Protein AF-D8UHR2-F1 (afdb_monomer_lite)

Sequence (188 aa):
MAIQGMTPLVLNTSPPPHAKKMYKLVALVDGVATSVFDGTTQYHPFVTVYQDAKPDHQGGLYVYPTMENCLRTNMRHFPGSSQLGNMQKAIAVVLAWNDGVMELPVMYGAKRAYSYVQLLDLLPMPPTFGLLNPTPYQMPTSGQRSLQQRSITRAQARTLQLEVEVQDMERRLEFARLVLGLSANSRG

Radius of gyration: 21.8 Å; chains: 1; bounding box: 48×33×78 Å

Secondary structure (DSSP, 8-state):
----S-PPEEE--PPPTT-EEEEEEEEEETTEEEETTTS--EE-BTPEEE----STTSS-EEEBSSHHHHHHHHHHH--TT-TTTTSPEEEEEEEEE-SSTT-PPEEETTEEEESEEEEEEEEEPPGGGGGGS--------HHHHHHHHHHHHHHHHHHHHHHHHHHHHHHHHHHHHHHHHHTTSS--

Organism: NCBI:txid3068

pLDDT: mean 82.45, std 17.82, range [37.91, 98.56]

Structure (mmCIF, N/CA/C/O backbone):
data_AF-D8UHR2-F1
#
_entry.id   AF-D8UHR2-F1
#
loop_
_atom_site.group_PDB
_atom_site.id
_atom_site.type_symbol
_atom_site.label_atom_id
_atom_site.label_alt_id
_atom_site.label_comp_id
_atom_site.label_asym_id
_atom_site.label_entity_id
_atom_site.label_seq_id
_atom_site.pdbx_PDB_ins_code
_atom_site.Cartn_x
_atom_site.Cartn_y
_atom_site.Cartn_z
_atom_site.occupancy
_atom_site.B_iso_or_equiv
_atom_site.auth_seq_id
_atom_site.auth_comp_id
_atom_site.auth_asym_id
_atom_site.auth_atom_id
_atom_site.pdbx_PDB_model_num
ATOM 1 N N . MET A 1 1 ? -1.873 -7.816 -22.232 1.00 37.91 1 MET A N 1
ATOM 2 C CA . MET A 1 1 ? -1.378 -9.164 -21.887 1.00 37.91 1 MET A CA 1
ATOM 3 C C . MET A 1 1 ? -1.497 -9.325 -20.386 1.00 37.91 1 MET A C 1
ATOM 5 O O . MET A 1 1 ? -0.897 -8.534 -19.672 1.00 37.91 1 MET A O 1
ATOM 9 N N . ALA A 1 2 ? -2.328 -10.254 -19.914 1.00 38.09 2 ALA A N 1
ATOM 10 C CA . ALA A 1 2 ? -2.357 -10.620 -18.502 1.00 38.09 2 ALA A CA 1
ATOM 11 C C . ALA A 1 2 ? -1.133 -11.498 -18.226 1.00 38.09 2 ALA A C 1
ATOM 13 O O . ALA A 1 2 ? -0.906 -12.475 -18.938 1.00 38.09 2 ALA A O 1
ATOM 14 N N . ILE A 1 3 ? -0.320 -11.113 -17.250 1.00 48.03 3 ILE A N 1
ATOM 15 C CA . ILE A 1 3 ? 0.864 -11.870 -16.853 1.00 48.03 3 ILE A CA 1
ATOM 16 C C . ILE A 1 3 ? 0.351 -13.071 -16.058 1.00 48.03 3 ILE A C 1
ATOM 18 O O . ILE A 1 3 ? -0.023 -12.943 -14.895 1.00 48.03 3 ILE A O 1
ATOM 22 N N . GLN A 1 4 ? 0.245 -14.228 -16.713 1.00 44.81 4 GLN A N 1
ATOM 23 C CA . GLN A 1 4 ? 0.063 -15.500 -16.020 1.00 44.81 4 GLN A CA 1
ATOM 24 C C . GLN A 1 4 ? 1.292 -15.733 -15.136 1.00 44.81 4 GLN A C 1
ATOM 26 O O . GLN A 1 4 ? 2.401 -15.812 -15.659 1.00 44.81 4 GLN A O 1
ATOM 31 N N . GLY A 1 5 ? 1.106 -15.892 -13.822 1.00 54.78 5 GLY A N 1
ATOM 32 C CA . GLY A 1 5 ? 1.995 -16.807 -13.102 1.00 54.78 5 GLY A CA 1
ATOM 33 C C . GLY A 1 5 ? 2.341 -16.561 -11.640 1.00 54.78 5 GLY A C 1
ATOM 34 O O . GLY A 1 5 ? 2.934 -17.463 -11.064 1.00 54.78 5 GLY A O 1
ATOM 35 N N . MET A 1 6 ? 2.001 -15.444 -10.991 1.00 65.06 6 MET A N 1
ATOM 36 C CA . MET A 1 6 ? 2.291 -15.319 -9.549 1.00 65.06 6 MET A CA 1
ATOM 37 C C . MET A 1 6 ? 1.125 -14.703 -8.790 1.00 65.06 6 MET A C 1
ATOM 39 O O . MET A 1 6 ? 0.992 -13.482 -8.717 1.00 65.06 6 MET A O 1
ATOM 43 N N . THR A 1 7 ? 0.289 -15.575 -8.223 1.00 79.44 7 THR A N 1
ATOM 44 C CA . THR A 1 7 ? -0.722 -15.217 -7.225 1.00 79.44 7 THR A CA 1
ATOM 45 C C . THR A 1 7 ? -0.026 -14.576 -6.027 1.00 79.44 7 THR A C 1
ATOM 47 O O . THR A 1 7 ? 0.878 -15.202 -5.465 1.00 79.44 7 THR A O 1
ATOM 50 N N . PRO A 1 8 ? -0.407 -13.357 -5.617 1.00 82.75 8 PRO A N 1
ATOM 51 C CA . PRO A 1 8 ? 0.169 -12.760 -4.425 1.00 82.75 8 PRO A CA 1
ATOM 52 C C . PRO A 1 8 ? -0.103 -13.614 -3.191 1.00 82.75 8 PRO A C 1
ATOM 54 O O . PRO A 1 8 ? -1.199 -14.150 -3.014 1.00 82.75 8 PRO A O 1
ATOM 57 N N . LEU A 1 9 ? 0.910 -13.740 -2.343 1.00 87.38 9 LEU A N 1
ATOM 58 C CA . LEU A 1 9 ? 0.825 -14.492 -1.100 1.00 87.38 9 LEU A CA 1
ATOM 59 C C . LEU A 1 9 ? 0.358 -13.575 0.026 1.00 87.38 9 LEU A C 1
ATOM 61 O O . LEU A 1 9 ? 0.744 -12.409 0.097 1.00 87.38 9 LEU A O 1
ATOM 65 N N . VAL A 1 10 ? -0.449 -14.119 0.931 1.00 85.62 10 VAL A N 1
ATOM 66 C CA . VAL A 1 10 ? -0.837 -13.451 2.172 1.00 85.62 10 VAL A CA 1
ATOM 67 C C . VAL A 1 10 ? 0.105 -13.913 3.277 1.00 85.62 10 VAL A C 1
ATOM 69 O O . VAL A 1 10 ? 0.199 -15.108 3.549 1.00 85.62 10 VAL A O 1
ATOM 72 N N . LEU A 1 11 ? 0.808 -12.973 3.905 1.00 84.75 11 LEU A N 1
ATOM 73 C CA . LEU A 1 11 ? 1.817 -13.243 4.925 1.00 84.75 11 LEU A CA 1
ATOM 74 C C . LEU A 1 11 ? 1.432 -12.616 6.265 1.00 84.75 11 LEU A C 1
ATOM 76 O O . LEU A 1 11 ? 0.897 -11.507 6.324 1.00 84.75 11 LEU A O 1
ATOM 80 N N . ASN A 1 12 ? 1.792 -13.299 7.352 1.00 85.31 12 ASN A N 1
ATOM 81 C CA . ASN A 1 12 ? 1.686 -12.777 8.714 1.00 85.31 12 ASN A CA 1
ATOM 82 C C . ASN A 1 12 ? 2.996 -12.092 9.144 1.00 85.31 12 ASN A C 1
ATOM 84 O O . ASN A 1 12 ? 3.596 -12.443 10.158 1.00 85.31 12 ASN A O 1
ATOM 88 N N . THR A 1 13 ? 3.475 -11.158 8.321 1.00 88.25 13 THR A N 1
ATOM 89 C CA . THR A 1 13 ? 4.723 -10.421 8.562 1.00 88.25 13 THR A CA 1
ATOM 90 C C . THR A 1 13 ? 4.410 -8.966 8.867 1.00 88.25 13 THR A C 1
ATOM 92 O O . THR A 1 13 ? 3.709 -8.304 8.097 1.00 88.25 13 THR A O 1
ATOM 95 N N . SER A 1 14 ? 4.951 -8.459 9.973 1.00 93.12 14 SER A N 1
ATOM 96 C CA . SER A 1 14 ? 4.851 -7.047 10.342 1.00 93.12 14 SER A CA 1
ATOM 97 C C . SER A 1 14 ? 5.733 -6.172 9.441 1.00 93.12 14 SER A C 1
ATOM 99 O O . SER A 1 14 ? 6.844 -6.585 9.103 1.00 93.12 14 SER A O 1
ATOM 101 N N . PRO A 1 15 ? 5.292 -4.956 9.071 1.00 96.56 15 PRO A N 1
ATOM 102 C CA . PRO A 1 15 ? 6.108 -4.038 8.286 1.00 96.56 15 PRO A CA 1
ATOM 103 C C . PRO A 1 15 ? 7.399 -3.659 9.031 1.00 96.56 15 PRO A C 1
ATOM 105 O O . PRO A 1 15 ? 7.340 -3.352 10.225 1.00 96.56 15 PRO A O 1
ATOM 108 N N . PRO A 1 16 ? 8.560 -3.638 8.356 1.00 97.06 16 PRO A N 1
ATOM 109 C CA . PRO A 1 16 ? 9.817 -3.231 8.967 1.00 97.06 16 PRO A CA 1
ATOM 110 C C . PRO A 1 16 ? 9.914 -1.699 9.115 1.00 97.06 16 PRO A C 1
ATOM 112 O O . PRO A 1 16 ? 9.187 -0.964 8.438 1.00 97.06 16 PRO A O 1
ATOM 115 N N . PRO A 1 17 ? 10.856 -1.175 9.928 1.00 97.44 17 PRO A N 1
ATOM 116 C CA . PRO A 1 17 ? 11.018 0.268 10.144 1.00 97.44 17 PRO A CA 1
ATOM 117 C C . PRO A 1 17 ? 11.291 1.092 8.876 1.00 97.44 17 PRO A C 1
ATOM 119 O O . PRO A 1 17 ? 10.972 2.279 8.828 1.00 97.44 17 PRO A O 1
ATOM 122 N N . HIS A 1 18 ? 11.881 0.491 7.835 1.00 96.94 18 HIS A N 1
ATOM 123 C CA . HIS A 1 18 ? 12.155 1.177 6.567 1.00 96.94 18 HIS A CA 1
ATOM 124 C C . HIS A 1 18 ? 10.959 1.216 5.610 1.00 96.94 18 HIS A C 1
ATOM 126 O O . HIS A 1 18 ? 11.062 1.857 4.557 1.00 96.94 18 HIS A O 1
ATOM 132 N N . ALA A 1 19 ? 9.838 0.573 5.957 1.00 98.12 19 ALA A N 1
ATOM 133 C CA . ALA A 1 19 ? 8.635 0.595 5.141 1.00 98.12 19 ALA A CA 1
ATOM 134 C C . ALA A 1 19 ? 8.150 2.027 4.899 1.00 98.12 19 ALA A C 1
ATOM 136 O O . ALA A 1 19 ? 8.205 2.902 5.766 1.00 98.12 19 ALA A O 1
ATOM 137 N N . LYS A 1 20 ? 7.684 2.288 3.679 1.00 98.31 20 LYS A N 1
ATOM 138 C CA . LYS A 1 20 ? 7.289 3.630 3.247 1.00 98.31 20 LYS A CA 1
ATOM 139 C C . LYS A 1 20 ? 5.781 3.716 3.102 1.00 98.31 20 LYS A C 1
ATOM 141 O O . LYS A 1 20 ? 5.162 2.844 2.496 1.00 98.31 20 LYS A O 1
ATOM 146 N N . LYS A 1 21 ? 5.201 4.809 3.602 1.00 98.50 21 LYS A N 1
ATOM 147 C CA . LYS A 1 21 ? 3.801 5.154 3.340 1.00 98.50 21 LYS A CA 1
ATOM 148 C C . LYS A 1 21 ? 3.626 5.485 1.858 1.00 98.50 21 LYS A C 1
ATOM 150 O O . LYS A 1 21 ? 4.328 6.343 1.328 1.00 98.50 21 LYS A O 1
ATOM 155 N N . MET A 1 22 ? 2.690 4.803 1.211 1.00 98.50 22 MET A N 1
ATOM 156 C CA . MET A 1 22 ? 2.392 4.906 -0.216 1.00 98.50 22 MET A CA 1
ATOM 157 C C . MET A 1 22 ? 0.876 4.870 -0.445 1.00 98.50 22 MET A C 1
ATOM 159 O O . MET A 1 22 ? 0.092 4.636 0.477 1.00 98.50 22 MET A O 1
ATOM 163 N N . TYR A 1 23 ? 0.465 5.090 -1.691 1.00 98.12 23 TYR A N 1
ATOM 164 C CA . TYR A 1 23 ? -0.933 5.125 -2.108 1.00 98.12 23 TYR A CA 1
ATOM 165 C C . TYR A 1 23 ? -1.176 4.152 -3.256 1.00 98.12 23 TYR A C 1
ATOM 167 O O . TYR A 1 23 ? -0.359 4.045 -4.171 1.00 98.12 23 TYR A O 1
ATOM 175 N N . LYS A 1 24 ? -2.316 3.467 -3.250 1.00 96.75 24 LYS A N 1
ATOM 176 C CA . LYS A 1 24 ? -2.723 2.557 -4.323 1.00 96.75 24 LYS A CA 1
ATOM 177 C C . LYS A 1 24 ? -4.192 2.767 -4.659 1.00 96.75 24 LYS A C 1
ATOM 179 O O . LYS A 1 24 ? -5.022 2.878 -3.765 1.00 96.75 24 LYS A O 1
ATOM 184 N N . LEU A 1 25 ? -4.524 2.796 -5.946 1.00 94.44 25 LEU A N 1
ATOM 185 C CA . LEU A 1 25 ? -5.917 2.776 -6.368 1.00 94.44 25 LEU A CA 1
ATOM 186 C C . LEU A 1 25 ? -6.448 1.347 -6.289 1.00 94.44 25 LEU A C 1
ATOM 188 O O . LEU A 1 25 ? -5.830 0.418 -6.814 1.00 94.44 25 LEU A O 1
ATOM 192 N N . VAL A 1 26 ? -7.608 1.191 -5.668 1.00 94.81 26 VAL A N 1
ATOM 193 C CA . VAL A 1 26 ? -8.298 -0.091 -5.529 1.00 94.81 26 VAL A CA 1
ATOM 194 C C . VAL A 1 26 ? -9.752 0.043 -5.980 1.00 94.81 26 VAL A C 1
ATOM 196 O O . VAL A 1 26 ? -10.339 1.126 -5.931 1.00 94.81 26 VAL A O 1
ATOM 199 N N . ALA A 1 27 ? -10.328 -1.059 -6.449 1.00 92.94 27 ALA A N 1
ATOM 200 C CA . ALA A 1 27 ? -11.769 -1.217 -6.586 1.00 92.94 27 ALA A CA 1
ATOM 201 C C . ALA A 1 27 ? -12.312 -1.872 -5.314 1.00 92.94 27 ALA A C 1
ATOM 203 O O . ALA A 1 27 ? -11.640 -2.712 -4.724 1.00 92.94 27 ALA A O 1
ATOM 204 N N . LEU A 1 28 ? -13.516 -1.506 -4.894 1.00 93.94 28 LEU A N 1
ATOM 205 C CA . LEU A 1 28 ? -14.227 -2.189 -3.822 1.00 93.94 28 LEU A CA 1
ATOM 206 C C . LEU A 1 28 ? -15.120 -3.260 -4.451 1.00 93.94 28 LEU A C 1
ATOM 208 O O . LEU A 1 28 ? -16.143 -2.935 -5.048 1.00 93.94 28 LEU A O 1
ATOM 212 N N . VAL A 1 29 ? -14.713 -4.522 -4.327 1.00 92.25 29 VAL A N 1
ATOM 213 C CA . VAL A 1 29 ? -15.482 -5.692 -4.776 1.00 92.25 29 VAL A CA 1
ATOM 214 C C . VAL A 1 29 ? -16.053 -6.345 -3.527 1.00 92.25 29 VAL A C 1
ATOM 216 O O . VAL A 1 29 ? -15.292 -6.739 -2.649 1.00 92.25 29 VAL A O 1
ATOM 219 N N . ASP A 1 30 ? -17.379 -6.338 -3.384 1.00 92.50 30 ASP A N 1
ATOM 220 C CA . ASP A 1 30 ? -18.078 -6.806 -2.175 1.00 92.50 30 ASP A CA 1
ATOM 221 C C . ASP A 1 30 ? -17.546 -6.175 -0.871 1.00 92.50 30 ASP A C 1
ATOM 223 O O . ASP A 1 30 ? -17.484 -6.791 0.191 1.00 92.50 30 ASP A O 1
ATOM 227 N N . GLY A 1 31 ? -17.133 -4.905 -0.956 1.00 91.12 31 GLY A N 1
ATOM 228 C CA . GLY A 1 31 ? -16.554 -4.154 0.162 1.00 91.12 31 GLY A CA 1
ATOM 229 C C . GLY A 1 31 ? -15.077 -4.451 0.450 1.00 91.12 31 GLY A C 1
ATOM 230 O O . GLY A 1 31 ? -14.515 -3.848 1.364 1.00 91.12 31 GLY A O 1
ATOM 231 N N . VAL A 1 32 ? -14.429 -5.323 -0.327 1.00 95.56 32 VAL A N 1
ATOM 232 C CA . VAL A 1 32 ? -13.007 -5.663 -0.198 1.00 95.56 32 VAL A CA 1
ATOM 233 C C . VAL A 1 32 ? -12.171 -4.862 -1.196 1.00 95.56 32 VAL A C 1
ATOM 235 O O . VAL A 1 32 ? -12.464 -4.812 -2.394 1.00 95.56 32 VAL A O 1
ATOM 238 N N . ALA A 1 33 ? -11.099 -4.239 -0.703 1.00 96.44 33 ALA A N 1
ATOM 239 C CA . ALA A 1 33 ? -10.150 -3.512 -1.535 1.00 96.44 33 ALA A CA 1
ATOM 240 C C . ALA A 1 33 ? -9.400 -4.477 -2.458 1.00 96.44 33 ALA A C 1
ATOM 242 O O . ALA A 1 33 ? -8.611 -5.297 -2.005 1.00 96.44 33 ALA A O 1
ATOM 243 N N . THR A 1 34 ? -9.627 -4.350 -3.759 1.00 94.88 34 THR A N 1
ATOM 244 C CA . THR A 1 34 ? -9.093 -5.238 -4.792 1.00 94.88 34 THR A CA 1
ATOM 245 C C . THR A 1 34 ? -8.248 -4.441 -5.781 1.00 94.88 34 THR A C 1
ATOM 247 O O . THR A 1 34 ? -8.604 -3.328 -6.185 1.00 94.88 34 THR A O 1
ATOM 250 N N . SER A 1 35 ? -7.095 -4.989 -6.157 1.00 92.50 35 SER A N 1
ATOM 251 C CA . SER A 1 35 ? -6.187 -4.413 -7.146 1.00 92.50 35 SER A CA 1
ATOM 252 C C . SER A 1 35 ? -6.926 -4.170 -8.453 1.00 92.50 35 SER A C 1
ATOM 254 O O . SER A 1 35 ? -7.507 -5.070 -9.048 1.00 92.50 35 SER A O 1
ATOM 256 N N . VAL A 1 36 ? -6.878 -2.932 -8.932 1.00 87.88 36 VAL A N 1
ATOM 257 C CA . VAL A 1 36 ? -7.492 -2.576 -10.212 1.00 87.88 36 VAL A CA 1
ATOM 258 C C . VAL A 1 36 ? -6.724 -3.078 -11.434 1.00 87.88 36 VAL A C 1
ATOM 260 O O . VAL A 1 36 ? -7.244 -3.008 -12.545 1.00 87.88 36 VAL A O 1
ATOM 263 N N . PHE A 1 37 ? -5.478 -3.514 -11.237 1.00 83.31 37 PHE A N 1
ATOM 264 C CA . PHE A 1 37 ? -4.588 -3.924 -12.319 1.00 83.31 37 PHE A CA 1
ATOM 265 C C . PHE A 1 37 ? -4.820 -5.380 -12.721 1.00 83.31 37 PHE A C 1
ATOM 267 O O . PHE A 1 37 ? -4.952 -5.665 -13.906 1.00 83.31 37 PHE A O 1
ATOM 274 N N . ASP A 1 38 ? -4.872 -6.279 -11.738 1.00 86.31 38 ASP A N 1
ATOM 275 C CA . ASP A 1 38 ? -5.074 -7.719 -11.950 1.00 86.31 38 ASP A CA 1
ATOM 276 C C . ASP A 1 38 ? -6.527 -8.159 -11.695 1.00 86.31 38 ASP A C 1
ATOM 278 O O . ASP A 1 38 ? -6.965 -9.171 -12.228 1.00 86.31 38 ASP A O 1
ATOM 282 N N . GLY A 1 39 ? -7.290 -7.383 -10.921 1.00 88.69 39 GLY A N 1
ATOM 283 C CA . GLY A 1 39 ? -8.666 -7.680 -10.544 1.00 88.69 39 GLY A CA 1
ATOM 284 C C . GLY A 1 39 ? -8.863 -8.844 -9.574 1.00 88.69 39 GLY A C 1
ATOM 285 O O . GLY A 1 39 ? -10.003 -9.180 -9.271 1.00 88.69 39 GLY A O 1
ATOM 286 N N . THR A 1 40 ? -7.783 -9.429 -9.060 1.00 90.75 40 THR A N 1
ATOM 287 C CA . THR A 1 40 ? -7.803 -10.631 -8.217 1.00 90.75 40 THR A CA 1
ATOM 288 C C . THR A 1 40 ? -7.142 -10.414 -6.860 1.00 90.75 40 THR A C 1
ATOM 290 O O . THR A 1 40 ? -7.532 -11.037 -5.879 1.00 90.75 40 THR A O 1
ATOM 293 N N . THR A 1 41 ? -6.142 -9.538 -6.775 1.00 94.25 41 THR A N 1
ATOM 294 C CA . THR A 1 41 ? -5.370 -9.312 -5.550 1.00 94.25 41 THR A CA 1
ATOM 295 C C . THR A 1 41 ? -6.185 -8.507 -4.553 1.00 94.25 41 THR A C 1
ATOM 297 O O . THR A 1 41 ? -6.473 -7.332 -4.790 1.00 94.25 41 THR A O 1
ATOM 300 N N . GLN A 1 42 ? -6.520 -9.117 -3.422 1.00 96.12 42 GLN A N 1
ATOM 301 C CA . GLN A 1 42 ? -7.279 -8.482 -2.351 1.00 96.12 42 GLN A CA 1
ATOM 302 C C . GLN A 1 42 ? -6.357 -7.965 -1.245 1.00 96.12 42 GLN A C 1
ATOM 304 O O . GLN A 1 42 ? -5.346 -8.578 -0.907 1.00 96.12 42 GLN A O 1
ATOM 309 N N . TYR A 1 43 ? -6.726 -6.826 -0.670 1.00 96.75 43 TYR A N 1
ATOM 310 C CA . TYR A 1 43 ? -6.019 -6.172 0.418 1.00 96.75 43 TYR A CA 1
ATOM 311 C C . TYR A 1 43 ? -6.938 -6.096 1.633 1.00 96.75 43 TYR A C 1
ATOM 313 O O . TYR A 1 43 ? -7.950 -5.391 1.624 1.00 96.75 43 TYR A O 1
ATOM 321 N N . HIS A 1 44 ? -6.559 -6.798 2.696 1.00 95.81 44 HIS A N 1
ATOM 322 C CA . HIS A 1 44 ? -7.240 -6.724 3.982 1.00 95.81 44 HIS A CA 1
ATOM 323 C C . HIS A 1 44 ? -6.464 -5.807 4.938 1.00 95.81 44 HIS A C 1
ATOM 325 O O . HIS A 1 44 ? -5.231 -5.781 4.885 1.00 95.81 44 HIS A O 1
ATOM 331 N N . PRO A 1 45 ? -7.149 -5.044 5.811 1.00 95.25 45 PRO A N 1
ATOM 332 C CA . PRO A 1 45 ? -6.478 -4.177 6.775 1.00 95.25 45 PRO A CA 1
ATOM 333 C C . PRO A 1 45 ? -5.477 -4.952 7.635 1.00 95.25 45 PRO A C 1
ATOM 335 O O . PRO A 1 45 ? -5.819 -5.997 8.185 1.00 95.25 45 PRO A O 1
ATOM 338 N N . PHE A 1 46 ? -4.260 -4.420 7.759 1.00 92.69 46 PHE A N 1
ATOM 339 C CA . PHE A 1 46 ? -3.152 -4.981 8.547 1.00 92.69 46 PHE A CA 1
ATOM 340 C C . PHE A 1 46 ? -2.656 -6.361 8.097 1.00 92.69 46 PHE A C 1
ATOM 342 O O . PHE A 1 46 ? -1.869 -6.990 8.798 1.00 92.69 46 PHE A O 1
ATOM 349 N N . VAL A 1 47 ? -3.064 -6.814 6.911 1.00 95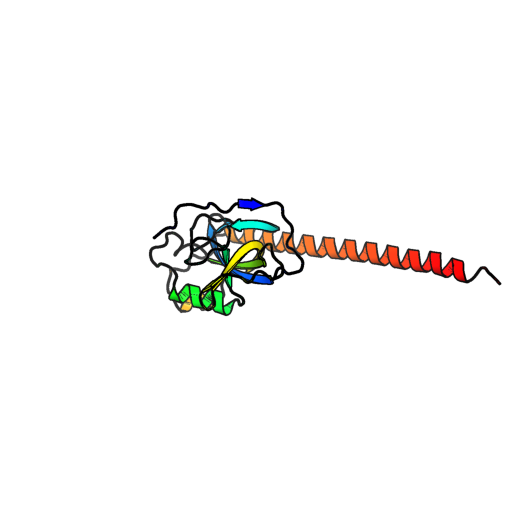.56 47 VAL A N 1
ATOM 350 C CA . VAL A 1 47 ? -2.569 -8.044 6.295 1.00 95.56 47 VAL A CA 1
ATOM 351 C C . VAL A 1 47 ? -1.536 -7.691 5.233 1.00 95.56 47 VAL A C 1
ATOM 353 O O . VAL A 1 47 ? -1.769 -6.824 4.386 1.00 95.56 47 VAL A O 1
ATOM 356 N N . THR A 1 48 ? -0.385 -8.357 5.290 1.00 97.44 48 THR A N 1
ATOM 357 C CA . THR A 1 48 ? 0.702 -8.150 4.335 1.00 97.44 48 THR A CA 1
ATOM 358 C C . THR A 1 48 ? 0.487 -9.031 3.114 1.00 97.44 48 THR A C 1
ATOM 360 O O . THR A 1 48 ? 0.342 -10.246 3.220 1.00 97.44 48 THR A O 1
ATOM 363 N N . VAL A 1 49 ? 0.484 -8.404 1.945 1.00 97.69 49 VAL A N 1
ATOM 364 C CA . VAL A 1 49 ? 0.472 -9.064 0.643 1.00 97.69 49 VAL A CA 1
ATOM 365 C C . VAL A 1 49 ? 1.892 -9.044 0.093 1.00 97.69 49 VAL A C 1
ATOM 367 O O . VAL A 1 49 ? 2.564 -8.013 0.166 1.00 97.69 49 VAL A O 1
ATOM 370 N N . TYR A 1 50 ? 2.330 -10.165 -0.469 1.00 97.00 50 TYR A N 1
ATOM 371 C CA . TYR A 1 50 ? 3.641 -10.332 -1.079 1.00 97.00 50 TYR A CA 1
ATOM 372 C C . TYR A 1 50 ? 3.534 -10.756 -2.540 1.00 97.00 50 TYR A C 1
ATOM 374 O O . TYR A 1 50 ? 2.797 -11.679 -2.886 1.00 97.00 50 TYR A O 1
ATOM 382 N N . GLN A 1 51 ? 4.318 -10.104 -3.389 1.00 95.88 51 GLN A N 1
ATOM 383 C CA . GLN A 1 51 ? 4.592 -10.529 -4.751 1.00 95.88 51 GLN A CA 1
ATOM 384 C C . GLN A 1 51 ? 5.938 -9.949 -5.169 1.00 95.88 51 GLN A C 1
ATOM 386 O O . GLN A 1 51 ? 6.068 -8.732 -5.245 1.00 95.88 51 GLN A O 1
ATOM 391 N N . ASP A 1 52 ? 6.905 -10.810 -5.476 1.00 96.19 52 ASP A N 1
ATOM 392 C CA . ASP A 1 52 ? 8.273 -10.401 -5.799 1.00 96.19 52 ASP A CA 1
ATOM 393 C C . ASP A 1 52 ? 8.329 -9.302 -6.876 1.00 96.19 52 ASP A C 1
ATOM 395 O O . ASP A 1 52 ? 7.744 -9.441 -7.957 1.00 96.19 52 ASP A O 1
ATOM 399 N N . ALA A 1 53 ? 8.990 -8.185 -6.569 1.00 96.38 53 ALA A N 1
ATOM 400 C CA . ALA A 1 53 ? 9.091 -7.042 -7.462 1.00 96.38 53 ALA A CA 1
ATOM 401 C C . ALA A 1 53 ? 10.186 -7.258 -8.505 1.00 96.38 53 ALA A C 1
ATOM 403 O O . ALA A 1 53 ? 11.375 -7.201 -8.210 1.00 96.38 53 ALA A O 1
ATOM 404 N N . LYS A 1 54 ? 9.769 -7.438 -9.761 1.00 94.62 54 LYS A N 1
ATOM 405 C CA . LYS A 1 54 ? 10.674 -7.674 -10.889 1.00 94.62 54 LYS A CA 1
ATOM 406 C C . LYS A 1 54 ? 10.602 -6.555 -11.936 1.00 94.62 54 LYS A C 1
ATOM 408 O O . LYS A 1 54 ? 9.565 -5.883 -12.054 1.00 94.62 54 LYS A O 1
ATOM 413 N N . PRO A 1 55 ? 11.688 -6.340 -12.703 1.00 94.19 55 PRO A N 1
ATOM 414 C CA . PRO A 1 55 ? 11.671 -5.525 -13.916 1.00 94.19 55 PRO A CA 1
ATOM 415 C C . PRO A 1 55 ? 10.628 -5.993 -14.941 1.00 94.19 55 PRO A C 1
ATOM 417 O O . PRO A 1 55 ? 10.016 -7.054 -14.801 1.00 94.19 55 PRO A O 1
ATOM 420 N N . ASP A 1 56 ? 10.411 -5.174 -15.971 1.00 90.94 56 ASP A N 1
ATOM 421 C CA . ASP A 1 56 ? 9.575 -5.501 -17.138 1.00 90.94 56 ASP A CA 1
ATOM 422 C C . ASP A 1 56 ? 8.146 -5.948 -16.800 1.00 90.94 56 ASP A C 1
ATOM 424 O O . ASP A 1 56 ? 7.533 -6.757 -17.492 1.00 90.94 56 ASP A O 1
ATOM 428 N N . HIS A 1 57 ? 7.604 -5.401 -15.711 1.00 87.69 57 HIS A N 1
ATOM 429 C CA . HIS A 1 57 ? 6.284 -5.715 -15.175 1.00 87.69 57 HIS A CA 1
ATOM 430 C C . HIS A 1 57 ? 6.080 -7.163 -14.714 1.00 87.69 57 HIS A C 1
ATOM 432 O O . HIS A 1 57 ? 4.952 -7.531 -14.416 1.00 87.69 57 HIS A O 1
ATOM 438 N N . GLN A 1 58 ? 7.131 -7.969 -14.556 1.00 89.25 58 GLN A N 1
ATOM 439 C CA . GLN A 1 58 ? 7.016 -9.401 -14.234 1.00 89.25 58 GLN A CA 1
ATOM 440 C C . GLN A 1 58 ? 6.649 -9.708 -12.768 1.00 89.25 58 GLN A C 1
ATOM 442 O O . GLN A 1 58 ? 6.795 -10.839 -12.308 1.00 89.25 58 GLN A O 1
ATOM 447 N N . GLY A 1 59 ? 6.188 -8.708 -12.019 1.00 91.88 59 GLY A N 1
ATOM 448 C CA . GLY A 1 59 ? 5.780 -8.840 -10.629 1.00 91.88 59 GLY A CA 1
ATOM 449 C C . GLY A 1 59 ? 5.698 -7.496 -9.913 1.00 91.88 59 GLY A C 1
ATOM 450 O O . GLY A 1 59 ? 5.735 -6.422 -10.533 1.00 91.88 59 GLY A O 1
ATOM 451 N N . GLY A 1 60 ? 5.625 -7.583 -8.590 1.00 95.06 60 GLY A N 1
ATOM 452 C CA . GLY A 1 60 ? 5.579 -6.449 -7.685 1.00 95.06 60 GLY A CA 1
ATOM 453 C C . GLY A 1 60 ? 4.199 -5.827 -7.521 1.00 95.06 60 GLY A C 1
ATOM 454 O O . GLY A 1 60 ? 3.362 -5.762 -8.423 1.00 95.06 60 GLY A O 1
ATOM 455 N N . LEU A 1 61 ? 3.993 -5.263 -6.340 1.00 96.69 61 LEU A N 1
ATOM 456 C CA . LEU A 1 61 ? 2.767 -4.586 -5.968 1.00 96.69 61 LEU A CA 1
ATOM 457 C C . LEU A 1 61 ? 2.911 -3.096 -6.278 1.00 96.69 61 LEU A C 1
ATOM 459 O O . LEU A 1 61 ? 3.638 -2.357 -5.612 1.00 96.69 61 LEU A O 1
ATOM 463 N N . TYR A 1 62 ? 2.209 -2.644 -7.319 1.00 95.81 62 TYR A N 1
ATOM 464 C CA . TYR A 1 62 ? 2.288 -1.250 -7.752 1.00 95.81 62 TYR A CA 1
ATOM 465 C C . TYR A 1 62 ? 1.606 -0.290 -6.781 1.00 95.81 62 TYR A C 1
ATOM 467 O O . TYR A 1 62 ? 0.427 -0.468 -6.446 1.00 95.81 62 TYR A O 1
ATOM 475 N N . VAL A 1 63 ? 2.348 0.751 -6.406 1.00 97.44 63 VAL A N 1
ATOM 476 C CA . VAL A 1 63 ? 1.949 1.846 -5.518 1.00 97.44 63 VAL A CA 1
ATOM 477 C C . VAL A 1 63 ? 2.537 3.179 -6.008 1.00 97.44 63 VAL A C 1
ATOM 479 O O . VAL A 1 63 ? 3.380 3.223 -6.909 1.00 97.44 63 VAL A O 1
ATOM 482 N N . TYR A 1 64 ? 2.096 4.280 -5.405 1.00 97.56 64 TYR A N 1
ATOM 483 C CA . TYR A 1 64 ? 2.490 5.644 -5.745 1.00 97.56 64 TYR A CA 1
ATOM 484 C C . TYR A 1 64 ? 2.949 6.410 -4.500 1.00 97.56 64 TYR A C 1
ATOM 486 O O . TYR A 1 64 ? 2.347 6.260 -3.437 1.00 97.56 64 TYR A O 1
ATOM 494 N N . PRO A 1 65 ? 3.962 7.286 -4.622 1.00 97.62 65 PRO A N 1
ATOM 495 C CA . PRO A 1 65 ? 4.470 8.068 -3.494 1.00 97.62 65 PRO A CA 1
ATOM 496 C C . PRO A 1 65 ? 3.501 9.155 -3.020 1.00 97.62 65 PRO A C 1
ATOM 498 O O . PRO A 1 65 ? 3.565 9.579 -1.871 1.00 97.62 65 PRO A O 1
ATOM 501 N N . THR A 1 66 ? 2.594 9.608 -3.888 1.00 97.12 66 THR A N 1
ATOM 502 C CA . THR A 1 66 ? 1.603 10.636 -3.565 1.00 97.12 66 THR A CA 1
ATOM 503 C C . THR A 1 66 ? 0.222 10.222 -4.055 1.00 97.12 66 THR A C 1
ATOM 505 O O . THR A 1 66 ? 0.081 9.515 -5.058 1.00 97.12 66 THR A O 1
ATOM 508 N N . MET A 1 67 ? -0.808 10.701 -3.357 1.00 94.88 67 MET A N 1
ATOM 509 C CA . MET A 1 67 ? -2.203 10.511 -3.749 1.00 94.88 67 MET A CA 1
ATOM 510 C C . MET A 1 67 ? -2.486 11.103 -5.138 1.00 94.88 67 MET A C 1
ATOM 512 O O . MET A 1 67 ? -3.177 10.489 -5.945 1.00 94.88 67 MET A O 1
ATOM 516 N N . GLU A 1 68 ? -1.894 12.256 -5.458 1.00 92.94 68 GLU A N 1
ATOM 517 C CA . GLU A 1 68 ? -2.051 12.903 -6.762 1.00 92.94 68 GLU A CA 1
ATOM 518 C C . GLU A 1 68 ? -1.530 12.031 -7.916 1.00 92.94 68 GLU A C 1
ATOM 520 O O . GLU A 1 68 ? -2.215 11.868 -8.925 1.00 92.94 68 GLU A O 1
ATOM 525 N N . ASN A 1 69 ? -0.358 11.405 -7.757 1.00 92.75 69 ASN A N 1
ATOM 526 C CA . ASN A 1 69 ? 0.197 10.502 -8.769 1.00 92.75 69 ASN A CA 1
ATOM 527 C C . ASN A 1 69 ? -0.700 9.277 -8.997 1.00 92.75 69 ASN A C 1
ATOM 529 O O . ASN A 1 69 ? -0.878 8.841 -10.138 1.00 92.75 69 ASN A O 1
ATOM 533 N N . CYS A 1 70 ? -1.288 8.752 -7.920 1.00 91.50 70 CYS A N 1
ATOM 534 C CA . CYS A 1 70 ? -2.249 7.653 -7.968 1.00 91.50 70 CYS A CA 1
ATOM 535 C C . CYS A 1 70 ? -3.486 8.032 -8.805 1.00 91.50 70 CYS A C 1
ATOM 537 O O . CYS A 1 70 ? -3.840 7.338 -9.761 1.00 91.50 70 CYS A O 1
ATOM 539 N N . LEU A 1 71 ? -4.084 9.189 -8.508 1.00 90.00 71 LEU A N 1
ATOM 540 C CA . LEU A 1 71 ? -5.268 9.705 -9.200 1.00 90.00 71 LEU A CA 1
ATOM 541 C C . LEU A 1 71 ? -4.989 10.036 -10.672 1.00 90.00 71 LEU A C 1
ATOM 543 O O . LEU A 1 71 ? -5.737 9.627 -11.560 1.00 90.00 71 LEU A O 1
ATOM 547 N N . ARG A 1 72 ? -3.879 10.722 -10.957 1.00 87.94 72 ARG A N 1
ATOM 548 C CA . ARG A 1 72 ? -3.488 11.091 -12.324 1.00 87.94 72 ARG A CA 1
ATOM 549 C C . ARG A 1 72 ? -3.253 9.864 -13.203 1.00 87.94 72 ARG A C 1
ATOM 551 O O . ARG A 1 72 ? -3.615 9.868 -14.378 1.00 87.94 72 ARG A O 1
ATOM 558 N N . THR A 1 73 ? -2.662 8.809 -12.642 1.00 81.81 73 THR A N 1
ATOM 559 C CA . THR A 1 73 ? -2.404 7.567 -13.384 1.00 81.81 73 THR A CA 1
ATOM 560 C C . THR A 1 73 ? -3.701 6.848 -13.740 1.00 81.81 73 THR A C 1
ATOM 562 O O . THR A 1 73 ? -3.832 6.361 -14.862 1.00 81.81 73 THR A O 1
ATOM 565 N N . ASN A 1 74 ? -4.682 6.851 -12.832 1.00 80.31 74 ASN A N 1
ATOM 566 C CA . ASN A 1 74 ? -6.008 6.299 -13.096 1.00 80.31 74 ASN A CA 1
ATOM 567 C C . ASN A 1 74 ? -6.667 6.941 -14.326 1.00 80.31 74 ASN A C 1
ATOM 569 O O . ASN A 1 74 ? -7.164 6.241 -15.196 1.00 80.31 74 ASN A O 1
ATOM 573 N N . MET A 1 75 ? -6.603 8.270 -14.448 1.00 76.81 75 MET A N 1
ATOM 574 C CA . MET A 1 75 ? -7.202 8.974 -15.590 1.00 76.81 75 MET A CA 1
ATOM 575 C C . MET A 1 75 ? -6.589 8.586 -16.942 1.00 76.81 75 MET A C 1
ATOM 577 O O . MET A 1 75 ? -7.269 8.657 -17.958 1.00 76.81 75 MET A O 1
ATOM 581 N N . ARG A 1 76 ? -5.301 8.220 -16.970 1.00 75.12 76 ARG A N 1
ATOM 582 C CA . ARG A 1 76 ? -4.548 8.003 -18.21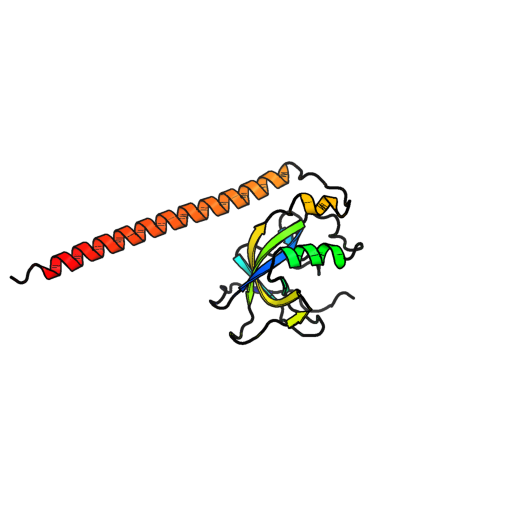7 1.00 75.12 76 ARG A CA 1
ATOM 583 C C . ARG A 1 76 ? -4.470 6.547 -18.653 1.00 75.12 76 ARG A C 1
ATOM 585 O O . ARG A 1 76 ? -4.388 6.278 -19.845 1.00 75.12 76 ARG A O 1
ATOM 592 N N . HIS A 1 77 ? -4.406 5.628 -17.695 1.00 68.12 77 HIS A N 1
ATOM 593 C CA . HIS A 1 77 ? -3.972 4.253 -17.951 1.00 68.12 77 HIS A CA 1
ATOM 594 C C . HIS A 1 77 ? -4.965 3.196 -17.479 1.00 68.12 77 HIS A C 1
ATOM 596 O O . HIS A 1 77 ? -4.658 2.008 -17.581 1.00 68.12 77 HIS A O 1
ATOM 602 N N . PHE A 1 78 ? -6.135 3.585 -16.964 1.00 65.00 78 PHE A N 1
ATOM 603 C CA . PHE A 1 78 ? -7.148 2.592 -16.645 1.00 65.00 78 PHE A CA 1
ATOM 604 C C . PHE A 1 78 ? -7.661 1.961 -17.942 1.00 65.00 78 PHE A C 1
ATOM 606 O O . PHE A 1 78 ? -8.142 2.688 -18.814 1.00 65.00 78 PHE A O 1
ATOM 613 N N . PRO A 1 79 ? -7.576 0.631 -18.104 1.00 57.34 79 PRO A N 1
ATOM 614 C CA . PRO A 1 79 ? -8.136 -0.009 -19.278 1.00 57.34 79 PRO A CA 1
ATOM 615 C C . PRO A 1 79 ? -9.651 0.195 -19.241 1.00 57.34 79 PRO A C 1
ATOM 617 O O . PRO A 1 79 ? -10.316 -0.323 -18.345 1.00 57.34 79 PRO A O 1
ATOM 620 N N . GLY A 1 80 ? -10.205 0.932 -20.208 1.00 56.56 80 GLY A N 1
ATOM 621 C CA . GLY A 1 80 ? -11.656 1.136 -20.322 1.00 56.56 80 GLY A CA 1
ATOM 622 C C . GLY A 1 80 ? -12.445 -0.173 -20.478 1.00 56.56 80 GLY A C 1
ATOM 623 O O . GLY A 1 80 ? -13.637 -0.209 -20.204 1.00 56.56 80 GLY A O 1
ATOM 624 N N . SER A 1 81 ? -11.767 -1.260 -20.859 1.00 55.56 81 SER A N 1
ATOM 625 C CA . SER A 1 81 ? -12.299 -2.623 -20.956 1.00 55.56 81 SER A CA 1
ATOM 626 C C . SER A 1 81 ? -12.196 -3.448 -19.667 1.00 55.56 81 SER A C 1
ATOM 628 O O . SER A 1 81 ? -12.628 -4.600 -19.646 1.00 55.56 81 SER A O 1
ATOM 630 N N . SER A 1 82 ? -11.611 -2.914 -18.590 1.00 65.56 82 SER A N 1
ATOM 631 C CA . SER A 1 82 ? -11.524 -3.634 -17.319 1.00 65.56 82 SER A CA 1
ATOM 632 C C . SER A 1 82 ? -12.924 -3.806 -16.730 1.00 65.56 82 SER A C 1
ATOM 634 O O . SER A 1 82 ? -13.640 -2.825 -16.536 1.00 65.56 82 SER A O 1
ATOM 636 N N . GLN A 1 83 ? -13.293 -5.040 -16.371 1.00 69.06 83 GLN A N 1
ATOM 637 C CA . GLN A 1 83 ? -14.552 -5.342 -15.670 1.00 69.06 83 GLN A CA 1
ATOM 638 C C . GLN A 1 83 ? -14.694 -4.558 -14.356 1.00 69.06 83 GLN A C 1
ATOM 640 O O . GLN A 1 83 ? -15.799 -4.335 -13.869 1.00 69.06 83 GLN A O 1
ATOM 645 N N . LEU A 1 84 ? -13.576 -4.077 -13.804 1.00 78.81 84 LEU A N 1
ATOM 646 C CA . LEU A 1 84 ? -13.570 -3.241 -12.615 1.00 78.81 84 LEU A CA 1
ATOM 647 C C . LEU A 1 84 ? -13.809 -1.759 -12.904 1.00 78.81 84 LEU A C 1
ATOM 649 O O . LEU A 1 84 ? -13.914 -1.000 -11.947 1.00 78.81 84 LEU A O 1
ATOM 653 N N . GLY A 1 85 ? -13.872 -1.314 -14.161 1.00 75.00 85 GLY A N 1
ATOM 654 C CA . GLY A 1 85 ? -14.031 0.099 -14.533 1.00 75.00 85 GLY A CA 1
ATOM 655 C C . GLY A 1 85 ? -15.228 0.773 -13.863 1.00 75.00 85 GLY A C 1
ATOM 656 O O . GLY A 1 85 ? -15.092 1.884 -13.360 1.00 75.00 85 GLY A O 1
ATOM 657 N N . ASN A 1 86 ? -16.342 0.047 -13.752 1.00 78.44 86 ASN A N 1
ATOM 658 C CA . ASN A 1 86 ? -17.588 0.537 -13.154 1.00 78.44 86 ASN A CA 1
ATOM 659 C C . ASN A 1 86 ? -17.686 0.307 -11.638 1.00 78.44 86 ASN A C 1
ATOM 661 O O . ASN A 1 86 ? -18.644 0.752 -11.013 1.00 78.44 86 ASN A O 1
ATOM 665 N N . MET A 1 87 ? -16.723 -0.395 -11.035 1.00 85.44 87 MET A N 1
ATOM 666 C CA . MET A 1 87 ? -16.738 -0.644 -9.594 1.00 85.44 87 MET A CA 1
ATOM 667 C C . MET A 1 87 ? -16.388 0.624 -8.821 1.00 85.44 87 MET A C 1
ATOM 669 O O . MET A 1 87 ? -15.531 1.408 -9.245 1.00 85.44 87 MET A O 1
ATOM 673 N N . GLN A 1 88 ? -16.986 0.774 -7.636 1.00 88.69 88 GLN A N 1
ATOM 674 C CA . GLN A 1 88 ? -16.635 1.843 -6.706 1.00 88.69 88 GLN A CA 1
ATOM 675 C C . GLN A 1 88 ? -15.126 1.821 -6.437 1.00 88.69 88 GLN A C 1
ATOM 677 O O . GLN A 1 88 ?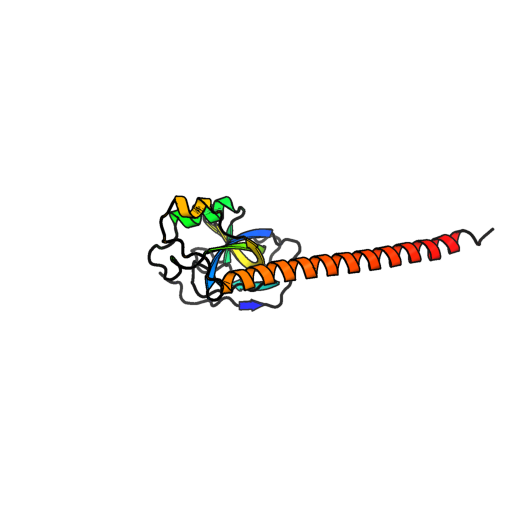 -14.549 0.780 -6.119 1.00 88.69 88 GLN A O 1
ATOM 682 N N . LYS A 1 89 ? -14.477 2.976 -6.574 1.00 90.69 89 LYS A N 1
ATOM 683 C CA . LYS A 1 89 ? -13.039 3.121 -6.333 1.00 90.69 89 LYS A CA 1
ATOM 684 C C . LYS A 1 89 ? -12.771 3.689 -4.947 1.00 90.69 89 LYS A C 1
ATOM 686 O O . LYS A 1 89 ? -13.590 4.421 -4.394 1.00 90.69 89 LYS A O 1
ATOM 691 N N . ALA A 1 90 ? -11.594 3.377 -4.426 1.00 94.50 90 ALA A N 1
ATOM 692 C CA . ALA A 1 90 ? -11.038 3.968 -3.218 1.00 94.50 90 ALA A CA 1
ATOM 693 C C . ALA A 1 90 ? -9.517 4.109 -3.357 1.00 94.50 90 ALA A C 1
ATOM 695 O O . ALA A 1 90 ? -8.894 3.525 -4.252 1.00 94.50 90 ALA A O 1
ATOM 696 N N . ILE A 1 91 ? -8.917 4.882 -2.455 1.00 96.31 91 ILE A N 1
ATOM 697 C CA . ILE A 1 91 ? -7.469 5.047 -2.363 1.00 96.31 91 ILE A CA 1
ATOM 698 C C . ILE A 1 91 ? -6.995 4.309 -1.116 1.00 96.31 91 ILE A C 1
ATOM 700 O O . ILE A 1 91 ? -7.250 4.731 0.008 1.00 96.31 91 ILE A O 1
ATOM 704 N N . ALA A 1 92 ? -6.283 3.211 -1.320 1.00 97.94 92 ALA A N 1
ATOM 705 C CA . ALA A 1 92 ? -5.598 2.498 -0.259 1.00 97.94 92 ALA A CA 1
ATOM 706 C C . ALA A 1 92 ? -4.357 3.277 0.185 1.00 97.94 92 ALA A C 1
ATOM 708 O O . ALA A 1 92 ? -3.481 3.590 -0.627 1.00 97.94 92 ALA A O 1
ATOM 709 N N . VAL A 1 93 ? -4.278 3.558 1.482 1.00 98.31 93 VAL A N 1
ATOM 710 C CA . VAL A 1 93 ? -3.066 4.006 2.167 1.00 98.31 93 VAL A CA 1
ATOM 711 C C . VAL A 1 93 ? -2.348 2.763 2.653 1.00 98.31 93 VAL A C 1
ATOM 713 O O . VAL A 1 93 ? -2.918 1.961 3.392 1.00 98.31 93 VAL A O 1
ATOM 716 N N . VAL A 1 94 ? -1.102 2.592 2.233 1.00 98.50 94 VAL A N 1
ATOM 717 C CA . VAL A 1 94 ? -0.363 1.356 2.480 1.00 98.50 94 VAL A CA 1
ATOM 718 C C . VAL A 1 94 ? 1.035 1.625 3.010 1.00 98.50 94 VAL A C 1
ATOM 720 O O . VAL A 1 94 ? 1.602 2.690 2.768 1.00 98.50 94 VAL A O 1
ATOM 723 N N . LEU A 1 95 ? 1.604 0.638 3.693 1.00 98.56 95 LEU A N 1
ATOM 724 C CA . LEU A 1 95 ? 3.049 0.520 3.866 1.00 98.56 95 LEU A CA 1
ATOM 725 C C . LEU A 1 95 ? 3.593 -0.3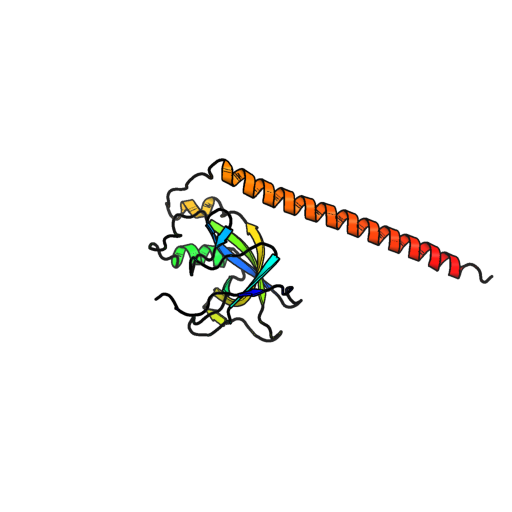98 2.783 1.00 98.56 95 LEU A C 1
ATOM 727 O O . LEU A 1 95 ? 3.024 -1.461 2.555 1.00 98.56 95 LEU A O 1
ATOM 731 N N . ALA A 1 96 ? 4.673 0.012 2.126 1.00 98.38 96 ALA A N 1
ATOM 732 C CA . ALA A 1 96 ? 5.332 -0.769 1.088 1.00 98.38 96 ALA A CA 1
ATOM 733 C C . ALA A 1 96 ? 6.840 -0.875 1.352 1.00 98.38 96 ALA A C 1
ATOM 735 O O . ALA A 1 96 ? 7.463 0.107 1.775 1.00 98.38 96 ALA A O 1
ATOM 736 N N . TRP A 1 97 ? 7.415 -2.057 1.127 1.00 98.44 97 TRP A N 1
ATOM 737 C CA . TRP A 1 97 ? 8.841 -2.326 1.330 1.00 98.44 97 TRP A CA 1
ATOM 738 C C . TRP A 1 97 ? 9.333 -3.508 0.488 1.00 98.44 97 TRP A C 1
ATOM 740 O O . TRP A 1 97 ? 8.544 -4.261 -0.084 1.00 98.44 97 TRP A O 1
ATOM 750 N N . ASN A 1 98 ? 10.654 -3.640 0.428 1.00 97.88 98 ASN A N 1
ATOM 751 C CA . ASN A 1 98 ? 11.369 -4.826 -0.030 1.00 97.88 98 ASN A CA 1
ATOM 752 C C . ASN A 1 98 ? 12.127 -5.424 1.166 1.00 97.88 98 ASN A C 1
ATOM 754 O O . ASN A 1 98 ? 12.314 -4.729 2.175 1.00 97.88 98 ASN A O 1
ATOM 758 N N . ASP A 1 99 ? 12.555 -6.684 1.068 1.00 94.69 99 ASP A N 1
ATOM 759 C CA . ASP A 1 99 ? 13.246 -7.368 2.170 1.00 94.69 99 ASP A CA 1
ATOM 760 C C . ASP A 1 99 ? 14.556 -6.665 2.542 1.00 94.69 99 ASP A C 1
ATOM 762 O O . ASP A 1 99 ? 14.832 -6.436 3.723 1.00 94.69 99 ASP A O 1
ATOM 766 N N . GLY A 1 100 ? 15.337 -6.242 1.543 1.00 91.81 100 GLY A N 1
ATOM 767 C CA . GLY A 1 100 ? 16.552 -5.473 1.774 1.00 91.81 100 GLY A CA 1
ATOM 768 C C . GLY A 1 100 ? 16.265 -4.017 2.152 1.00 91.81 100 GLY A C 1
ATOM 769 O O . GLY A 1 100 ? 15.581 -3.297 1.429 1.00 91.81 100 GLY A O 1
ATOM 770 N N . VAL A 1 101 ? 16.883 -3.522 3.231 1.00 89.81 101 VAL A N 1
ATOM 771 C CA . VAL A 1 101 ? 16.806 -2.096 3.629 1.00 89.81 101 VAL A CA 1
ATOM 772 C C . VAL A 1 101 ? 17.297 -1.160 2.513 1.00 89.81 101 VAL A C 1
ATOM 774 O O . VAL A 1 101 ? 16.771 -0.062 2.341 1.00 89.81 101 VAL A O 1
ATOM 777 N N . MET A 1 102 ? 18.293 -1.608 1.743 1.00 91.75 102 MET A N 1
ATOM 778 C CA . MET A 1 102 ? 18.891 -0.865 0.625 1.00 91.75 102 MET A CA 1
ATOM 779 C C . MET A 1 102 ? 18.250 -1.190 -0.730 1.00 91.75 102 MET A C 1
ATOM 781 O O . MET A 1 102 ? 18.644 -0.625 -1.749 1.00 91.75 102 MET A O 1
ATOM 785 N N . GLU A 1 103 ? 17.283 -2.105 -0.762 1.00 93.94 103 GLU A N 1
ATOM 786 C CA . GLU A 1 103 ? 16.664 -2.549 -2.001 1.00 93.94 103 GLU A CA 1
ATOM 787 C C . GLU A 1 103 ? 15.610 -1.537 -2.452 1.00 93.94 103 GLU A C 1
ATOM 789 O O . GLU A 1 103 ? 14.534 -1.387 -1.864 1.00 93.94 103 GLU A O 1
ATOM 794 N N . LEU A 1 104 ? 15.937 -0.809 -3.516 1.00 96.69 104 LEU A N 1
ATOM 795 C CA . LEU A 1 104 ? 15.051 0.188 -4.098 1.00 96.69 104 LEU A CA 1
ATOM 796 C C . LEU A 1 104 ? 13.872 -0.485 -4.820 1.00 96.69 104 LEU A C 1
ATOM 798 O O . LEU A 1 104 ? 14.028 -1.569 -5.379 1.00 96.69 104 LEU A O 1
ATOM 802 N N . PRO A 1 105 ? 12.685 0.146 -4.852 1.00 97.62 105 PRO A N 1
ATOM 803 C CA . PRO A 1 105 ? 11.583 -0.359 -5.659 1.00 97.62 105 PRO A CA 1
ATOM 804 C C . PRO A 1 105 ? 11.925 -0.319 -7.147 1.00 97.62 105 PRO A C 1
ATOM 806 O O . PRO A 1 105 ? 12.656 0.562 -7.608 1.00 97.62 105 PRO A O 1
ATOM 809 N N . VAL A 1 106 ? 11.285 -1.189 -7.924 1.00 97.38 106 VAL A N 1
ATOM 810 C CA . VAL A 1 106 ? 11.340 -1.091 -9.385 1.00 97.38 106 VAL A CA 1
ATOM 811 C C . VAL A 1 106 ? 10.513 0.117 -9.833 1.00 97.38 106 VAL A C 1
ATOM 813 O O . VAL A 1 106 ? 9.353 0.284 -9.441 1.00 97.38 106 VAL A O 1
ATOM 816 N N . MET A 1 107 ? 11.117 0.983 -10.644 1.00 96.50 107 MET A N 1
ATOM 817 C CA . MET A 1 107 ? 10.558 2.285 -11.011 1.00 96.50 107 MET A CA 1
ATOM 818 C C . MET A 1 107 ? 9.955 2.263 -12.417 1.00 96.50 107 MET A C 1
ATOM 820 O O . MET A 1 107 ? 10.606 1.874 -13.379 1.00 96.50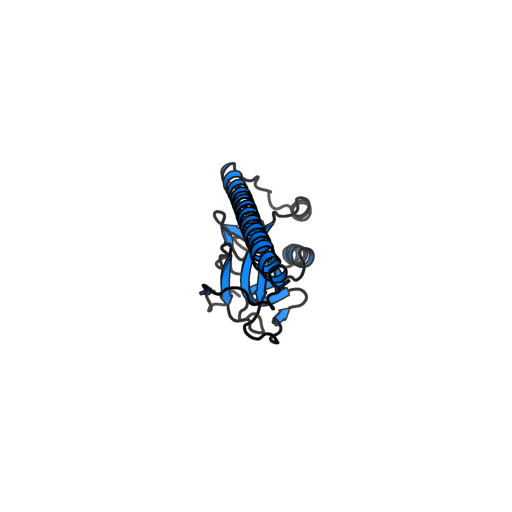 107 MET A O 1
ATOM 824 N N . TYR A 1 108 ? 8.727 2.767 -12.546 1.00 91.12 108 TYR A N 1
ATOM 825 C CA . TYR A 1 108 ? 8.009 2.922 -13.813 1.00 91.12 108 TYR A CA 1
ATOM 826 C C . TYR A 1 108 ? 7.426 4.341 -13.890 1.00 91.12 108 TYR A C 1
ATOM 828 O O . TYR A 1 108 ? 6.223 4.565 -13.716 1.00 91.12 108 TYR A O 1
ATOM 836 N N . GLY A 1 109 ? 8.304 5.332 -14.059 1.00 91.69 109 GLY A N 1
ATOM 837 C CA . GLY A 1 109 ? 7.949 6.743 -13.904 1.00 91.69 109 GLY A CA 1
ATOM 838 C C . GLY A 1 109 ? 7.527 7.050 -12.462 1.00 91.69 109 GLY A C 1
ATOM 839 O O . GLY A 1 109 ? 8.291 6.834 -11.524 1.00 91.69 109 GLY A O 1
ATOM 840 N N . ALA A 1 110 ? 6.297 7.535 -12.269 1.00 92.31 110 ALA A N 1
ATOM 841 C CA . ALA A 1 110 ? 5.751 7.806 -10.934 1.00 92.31 110 ALA A CA 1
ATOM 842 C C . ALA A 1 110 ? 5.275 6.542 -10.188 1.00 92.31 110 ALA A C 1
ATOM 844 O O . ALA A 1 110 ? 5.074 6.586 -8.971 1.00 92.31 110 ALA A O 1
ATOM 845 N N . LYS A 1 111 ? 5.070 5.431 -10.908 1.00 94.00 111 LYS A N 1
ATOM 846 C CA . LYS A 1 111 ? 4.659 4.139 -10.351 1.00 94.00 111 LYS A CA 1
ATOM 847 C C . LYS A 1 111 ? 5.881 3.420 -9.781 1.00 94.00 111 LYS A C 1
ATOM 849 O O . LYS A 1 111 ? 6.922 3.365 -10.430 1.00 94.00 111 LYS A O 1
ATOM 854 N N . ARG A 1 112 ? 5.739 2.849 -8.587 1.00 97.44 112 ARG A N 1
ATOM 855 C CA . ARG A 1 112 ? 6.780 2.069 -7.904 1.00 97.44 112 ARG A CA 1
ATOM 856 C C . ARG A 1 112 ? 6.262 0.666 -7.632 1.00 97.44 112 ARG A C 1
ATOM 858 O O . ARG A 1 112 ? 5.105 0.528 -7.240 1.00 97.44 112 ARG A O 1
ATOM 865 N N . ALA A 1 113 ? 7.086 -0.350 -7.842 1.00 97.19 113 ALA A N 1
ATOM 866 C CA . ALA A 1 113 ? 6.767 -1.729 -7.497 1.00 97.19 113 ALA A CA 1
ATOM 867 C C . ALA A 1 113 ? 7.604 -2.162 -6.292 1.00 97.19 113 ALA A C 1
ATOM 869 O O . ALA A 1 113 ? 8.829 -2.061 -6.328 1.00 97.19 113 ALA A O 1
ATOM 870 N N . TYR A 1 114 ? 6.922 -2.620 -5.247 1.00 98.12 114 TYR A N 1
ATOM 871 C CA . TYR A 1 114 ? 7.523 -3.196 -4.045 1.00 98.12 114 TYR A CA 1
ATOM 872 C C . TYR A 1 114 ? 7.098 -4.653 -3.902 1.00 98.12 114 TYR A C 1
ATOM 874 O O . TYR A 1 114 ? 6.015 -5.016 -4.370 1.00 98.12 114 TYR A O 1
ATOM 882 N N . SER A 1 115 ? 7.919 -5.463 -3.238 1.00 97.81 115 SER A N 1
ATOM 883 C CA . SER A 1 115 ? 7.604 -6.873 -3.012 1.00 97.81 115 SER A CA 1
ATOM 884 C C . SER A 1 115 ? 6.509 -7.064 -1.965 1.00 97.81 115 SER A C 1
ATOM 886 O O . SER A 1 115 ? 5.701 -7.979 -2.081 1.00 97.81 115 SER A O 1
ATOM 888 N N . TYR A 1 116 ? 6.432 -6.171 -0.975 1.00 98.31 116 TYR A N 1
ATOM 889 C CA . TYR A 1 116 ? 5.481 -6.255 0.130 1.00 98.31 116 TYR A CA 1
ATOM 890 C C . TYR A 1 116 ? 4.614 -5.007 0.219 1.00 98.31 116 TYR A C 1
ATOM 892 O O . TYR A 1 116 ? 5.104 -3.881 0.092 1.00 98.31 116 TYR A O 1
ATOM 900 N N . VAL A 1 117 ? 3.323 -5.205 0.486 1.00 98.38 117 VAL A N 1
ATOM 901 C CA . VAL A 1 117 ? 2.362 -4.133 0.757 1.00 98.38 117 VAL A CA 1
ATOM 902 C C . VAL A 1 117 ? 1.427 -4.547 1.883 1.00 98.38 117 VAL A C 1
ATOM 904 O O . VAL A 1 117 ? 0.831 -5.617 1.835 1.00 98.38 117 VAL A O 1
ATOM 907 N N . GLN A 1 118 ? 1.225 -3.664 2.857 1.00 98.19 118 GLN A N 1
ATOM 908 C CA . GLN A 1 118 ? 0.218 -3.823 3.901 1.00 98.19 118 GLN A CA 1
ATOM 909 C C . GLN A 1 118 ? -0.772 -2.659 3.869 1.00 98.19 118 GLN A C 1
ATOM 911 O O . GLN A 1 118 ? -0.371 -1.493 3.889 1.00 98.19 118 GLN A O 1
ATOM 916 N N . LEU A 1 119 ? -2.069 -2.971 3.845 1.00 97.94 119 LEU A N 1
ATOM 917 C CA . LEU A 1 119 ? -3.131 -1.967 3.891 1.00 97.94 119 LEU A CA 1
ATOM 918 C C . LEU A 1 119 ? -3.261 -1.378 5.297 1.00 97.94 119 LEU A C 1
ATOM 920 O O . LEU A 1 119 ? -3.507 -2.111 6.253 1.00 97.94 119 LEU A O 1
ATOM 924 N N . LEU A 1 120 ? -3.143 -0.054 5.405 1.00 97.31 120 LEU A N 1
ATOM 925 C CA . LEU A 1 120 ? -3.380 0.677 6.649 1.00 97.31 120 LEU A CA 1
ATOM 926 C C . LEU A 1 120 ? -4.790 1.258 6.711 1.00 97.31 120 LEU A C 1
ATOM 928 O O . LEU A 1 120 ? -5.457 1.134 7.734 1.00 97.31 120 LEU A O 1
ATOM 932 N N . ASP A 1 121 ? -5.221 1.911 5.630 1.00 97.62 121 ASP A N 1
ATOM 933 C CA . ASP A 1 121 ? -6.475 2.663 5.595 1.00 97.62 121 ASP A CA 1
ATOM 934 C C . ASP A 1 121 ? -7.038 2.765 4.167 1.00 97.62 121 ASP A C 1
ATOM 936 O O . ASP A 1 121 ? -6.316 2.575 3.183 1.00 97.62 121 ASP A O 1
ATOM 940 N N . LEU A 1 122 ? -8.329 3.077 4.051 1.00 97.06 122 LEU A N 1
ATOM 941 C CA . LEU A 1 122 ? -9.037 3.296 2.792 1.00 97.06 122 LEU A CA 1
ATOM 942 C C . LEU A 1 122 ? -9.680 4.680 2.784 1.00 97.06 122 LEU A C 1
ATOM 944 O O . LEU A 1 122 ? -10.663 4.937 3.475 1.00 97.06 122 LEU A O 1
ATOM 948 N N . LEU A 1 123 ? -9.164 5.553 1.925 1.00 95.56 123 LEU A N 1
ATOM 949 C CA . LEU A 1 123 ? -9.726 6.876 1.701 1.00 95.56 123 LEU A CA 1
ATOM 950 C C . LEU A 1 123 ? -10.774 6.819 0.58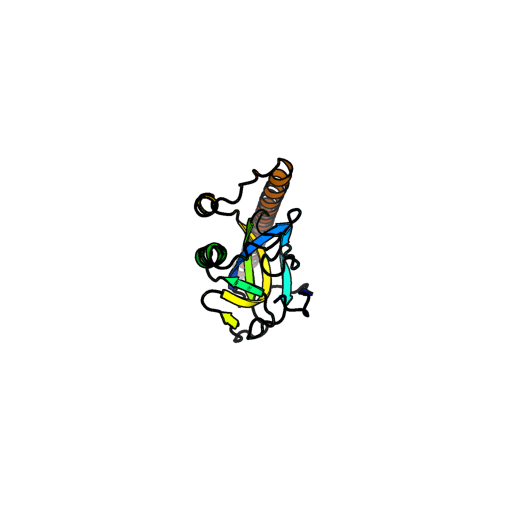0 1.00 95.56 123 LEU A C 1
ATOM 952 O O . LEU A 1 123 ? -10.567 6.127 -0.428 1.00 95.56 123 LEU A O 1
ATOM 956 N N . PRO A 1 124 ? -11.889 7.559 0.705 1.00 93.19 124 PRO A N 1
ATOM 957 C CA . PRO A 1 124 ? -12.844 7.692 -0.383 1.00 93.19 124 PRO A CA 1
ATOM 958 C C . PRO A 1 124 ? -12.208 8.425 -1.570 1.00 93.19 124 PRO A C 1
ATOM 960 O O . PRO A 1 124 ? -11.275 9.216 -1.416 1.00 93.19 124 PRO A O 1
ATOM 963 N N . MET A 1 125 ? -12.741 8.195 -2.769 1.00 90.00 125 MET A N 1
ATOM 964 C CA . MET A 1 125 ? -12.358 9.004 -3.925 1.00 90.00 125 MET A CA 1
ATOM 965 C C . MET A 1 125 ? -12.789 10.463 -3.729 1.00 90.00 125 MET A C 1
ATOM 967 O O . MET A 1 125 ? -13.901 10.703 -3.249 1.00 90.00 125 MET A O 1
ATOM 971 N N . PRO A 1 126 ? -11.968 11.443 -4.149 1.00 89.00 126 PRO A N 1
ATOM 972 C CA . PRO A 1 126 ? -12.375 12.840 -4.154 1.00 89.00 126 PRO A CA 1
ATOM 973 C C . PRO A 1 126 ? -13.629 13.034 -5.026 1.00 89.00 126 PRO A C 1
ATOM 975 O O . PRO A 1 126 ? -13.659 12.514 -6.146 1.00 89.00 126 PRO A O 1
ATOM 978 N N . PRO A 1 127 ? -14.637 13.809 -4.582 1.00 80.12 127 PRO A N 1
ATOM 979 C CA . PRO A 1 127 ? -15.868 14.035 -5.349 1.00 80.12 127 PRO A CA 1
ATOM 980 C C . PRO A 1 127 ? -15.615 14.605 -6.751 1.00 80.12 127 PRO A C 1
ATOM 982 O O . PRO A 1 127 ? -16.294 14.254 -7.711 1.00 80.12 127 PRO A O 1
ATOM 985 N N . THR A 1 128 ? -14.589 15.446 -6.885 1.00 77.31 128 THR A N 1
ATOM 986 C CA . THR A 1 128 ? -14.198 16.091 -8.145 1.00 77.31 128 THR A CA 1
ATOM 987 C C . THR A 1 128 ? -13.620 15.125 -9.174 1.00 77.31 128 THR A C 1
ATOM 989 O O . THR A 1 128 ? -13.573 15.452 -10.357 1.00 77.31 128 THR A O 1
ATOM 992 N N . PHE A 1 129 ? -13.208 13.924 -8.763 1.00 70.31 129 PHE A N 1
ATOM 993 C CA . PHE A 1 129 ? -12.567 12.968 -9.658 1.00 70.31 129 PHE A CA 1
ATOM 994 C C . PHE A 1 129 ? -13.538 12.397 -10.710 1.00 70.31 129 PHE A C 1
ATOM 996 O O . PHE A 1 129 ? -13.134 12.141 -11.840 1.00 70.31 129 PHE A O 1
ATOM 1003 N N . GLY A 1 130 ? -14.823 12.246 -10.368 1.00 60.34 130 GLY A N 1
ATOM 1004 C CA . GLY A 1 130 ? -15.859 11.762 -11.293 1.00 60.34 130 GLY A CA 1
ATOM 1005 C C . GLY A 1 130 ? -16.372 12.815 -12.281 1.00 60.34 130 GLY A C 1
ATOM 1006 O O . GLY A 1 130 ? -16.989 12.467 -13.279 1.00 60.34 130 GLY A O 1
ATOM 1007 N N . LEU A 1 131 ? -16.099 14.102 -12.043 1.00 60.00 131 LEU A N 1
ATOM 1008 C CA . LEU A 1 131 ? -16.537 15.182 -12.938 1.00 60.00 131 LEU A CA 1
ATOM 1009 C C . LEU A 1 131 ? -15.718 15.243 -14.236 1.00 60.00 131 LEU A C 1
ATOM 1011 O O . LEU A 1 131 ? -16.171 15.819 -15.219 1.00 60.00 131 LEU A O 1
ATOM 1015 N N . LEU A 1 132 ? -14.524 14.645 -14.246 1.00 55.28 132 LEU A N 1
ATOM 1016 C CA . LEU A 1 132 ? -13.606 14.654 -15.390 1.00 55.28 132 LEU A CA 1
ATOM 1017 C C . LEU A 1 132 ? -13.722 13.403 -16.277 1.00 55.28 132 LEU A C 1
ATOM 1019 O O . LEU A 1 132 ? -13.115 13.366 -17.341 1.00 55.28 132 LEU A O 1
ATOM 1023 N N . ASN A 1 133 ? -14.490 12.395 -15.853 1.00 47.16 133 ASN A N 1
ATOM 1024 C CA . ASN A 1 133 ? -14.807 11.198 -16.631 1.00 47.16 133 ASN A CA 1
ATOM 1025 C C . ASN A 1 133 ? -16.220 10.730 -16.245 1.00 47.16 133 ASN A C 1
ATOM 1027 O O . ASN A 1 133 ? -16.385 10.203 -15.143 1.00 47.16 133 ASN A O 1
ATOM 1031 N N . PRO A 1 134 ? -17.241 10.893 -17.108 1.00 42.53 134 PRO A N 1
ATOM 1032 C CA . PRO A 1 134 ? -18.608 10.495 -16.800 1.00 42.53 134 PRO A CA 1
ATOM 1033 C C . PRO A 1 134 ? -18.752 8.971 -16.900 1.00 42.53 134 PRO A C 1
ATOM 1035 O O . PRO A 1 134 ? -19.343 8.438 -17.832 1.00 42.53 134 PRO A O 1
ATOM 1038 N N . THR A 1 135 ? -18.213 8.236 -15.932 1.00 47.69 135 THR A N 1
ATOM 1039 C CA . THR A 1 135 ? -18.784 6.932 -15.577 1.00 47.69 135 THR A CA 1
ATOM 1040 C C . THR A 1 135 ? -20.021 7.190 -14.719 1.00 47.69 135 THR A C 1
ATOM 1042 O O . THR A 1 135 ? -19.948 8.048 -13.834 1.00 47.69 135 THR A O 1
ATOM 1045 N N . PRO A 1 136 ? -21.150 6.492 -14.942 1.00 40.81 136 PRO A N 1
ATOM 1046 C CA . PRO A 1 136 ? -22.359 6.695 -14.154 1.00 40.81 136 PRO A CA 1
ATOM 1047 C C . PRO A 1 136 ? -22.042 6.447 -12.678 1.00 40.81 136 PRO A C 1
ATOM 1049 O O . PRO A 1 136 ? -21.732 5.331 -12.265 1.00 40.81 136 PRO A O 1
ATOM 1052 N N . TYR A 1 137 ? -22.071 7.523 -11.896 1.00 44.62 137 TYR A N 1
ATOM 1053 C CA . TYR A 1 137 ? -21.842 7.507 -10.461 1.00 44.62 137 TYR A CA 1
ATOM 1054 C C . TYR A 1 137 ? -22.994 6.730 -9.816 1.00 44.62 137 TYR A C 1
ATOM 1056 O O . TYR A 1 137 ? -24.074 7.274 -9.590 1.00 44.62 137 TYR A O 1
ATOM 1064 N N . GLN A 1 138 ? -22.805 5.434 -9.571 1.00 44.75 138 GLN A N 1
ATOM 1065 C CA . GLN A 1 138 ? -23.749 4.677 -8.760 1.00 44.75 138 GLN A CA 1
ATOM 1066 C C . GLN A 1 138 ? -23.613 5.167 -7.321 1.00 44.75 138 GLN A C 1
ATOM 1068 O O . GLN A 1 138 ? -22.579 4.996 -6.675 1.00 44.75 138 GLN A O 1
ATOM 1073 N N . MET A 1 139 ? -24.661 5.837 -6.842 1.00 38.56 139 MET A N 1
ATOM 1074 C CA . MET A 1 139 ? -24.778 6.238 -5.446 1.00 38.56 139 MET A CA 1
ATOM 1075 C C . MET A 1 139 ? -24.596 5.002 -4.558 1.00 38.56 139 MET A C 1
ATOM 1077 O O . MET A 1 139 ? -25.195 3.964 -4.854 1.00 38.56 139 MET A O 1
ATOM 1081 N N . PRO A 1 140 ? -23.807 5.086 -3.472 1.00 41.81 140 PRO A N 1
ATOM 1082 C CA . PRO A 1 140 ? -23.627 3.959 -2.576 1.00 41.81 140 PRO A CA 1
ATOM 1083 C C . PRO A 1 140 ? -24.988 3.546 -2.016 1.00 41.81 140 PRO A C 1
ATOM 1085 O O . PRO A 1 140 ? -25.640 4.305 -1.293 1.00 41.81 140 PRO A O 1
ATOM 1088 N N . THR A 1 141 ? -25.433 2.342 -2.371 1.00 47.91 141 THR A N 1
ATOM 1089 C CA . THR A 1 141 ? -26.638 1.731 -1.804 1.00 47.91 141 THR A CA 1
ATOM 1090 C C . THR A 1 141 ? -26.497 1.635 -0.285 1.00 47.91 141 THR A C 1
ATOM 1092 O O . THR A 1 141 ? -25.394 1.444 0.229 1.00 47.91 141 THR A O 1
ATOM 1095 N N . SER A 1 142 ? -27.606 1.763 0.446 1.00 52.25 142 SER A N 1
ATOM 1096 C CA . SER A 1 142 ? -27.689 1.849 1.917 1.00 52.25 142 SER A CA 1
ATOM 1097 C C . SER A 1 142 ? -26.823 0.839 2.694 1.00 52.25 142 SER A C 1
ATOM 1099 O O . SER A 1 142 ? -26.337 1.165 3.777 1.00 52.25 142 SER A O 1
ATOM 1101 N N . GLY A 1 143 ? -26.542 -0.340 2.130 1.00 46.41 143 GLY A N 1
ATOM 1102 C CA . GLY A 1 143 ? -25.623 -1.329 2.704 1.00 46.41 143 GLY A CA 1
ATOM 1103 C C . GLY A 1 143 ? -24.156 -0.877 2.807 1.00 46.41 143 GLY A C 1
ATOM 1104 O O . GLY A 1 143 ? -23.487 -1.205 3.785 1.00 46.41 143 GLY A O 1
ATOM 1105 N N . GLN A 1 144 ? -23.648 -0.067 1.874 1.00 42.38 144 GLN A N 1
ATOM 1106 C CA . GLN A 1 144 ? -22.243 0.371 1.854 1.00 42.38 144 GLN A CA 1
ATOM 1107 C C . GLN A 1 144 ? -21.928 1.443 2.906 1.00 42.38 144 GLN A C 1
ATOM 1109 O O . GLN A 1 144 ? -20.823 1.451 3.453 1.00 42.38 144 GLN A O 1
ATOM 1114 N N . ARG A 1 145 ? -22.912 2.278 3.281 1.00 50.06 145 ARG A N 1
ATOM 1115 C CA . ARG A 1 145 ? -22.774 3.195 4.428 1.00 50.06 145 ARG A CA 1
ATOM 1116 C C . ARG A 1 145 ? -22.468 2.430 5.711 1.00 50.06 145 ARG A C 1
ATOM 1118 O O . ARG A 1 145 ? -21.646 2.883 6.491 1.00 50.06 145 ARG A O 1
ATOM 1125 N N . SER A 1 146 ? -23.052 1.244 5.896 1.00 53.41 146 SER A N 1
ATOM 1126 C CA . SER A 1 146 ? -22.821 0.434 7.098 1.00 53.41 146 SER A CA 1
ATOM 1127 C C . SER A 1 146 ? -21.379 -0.079 7.211 1.00 53.41 146 SER A C 1
ATOM 1129 O O . SER A 1 146 ? -20.836 -0.127 8.312 1.00 53.41 146 SER A O 1
ATOM 1131 N N . LEU A 1 147 ? -20.724 -0.410 6.091 1.00 48.78 147 LEU A N 1
ATOM 1132 C CA . LEU A 1 147 ? -19.328 -0.860 6.081 1.00 48.78 147 LEU A CA 1
ATOM 1133 C C . LEU A 1 147 ? -18.360 0.295 6.345 1.00 48.78 147 LEU A C 1
ATOM 1135 O O . LEU A 1 147 ? -17.422 0.134 7.122 1.00 48.78 147 LEU A O 1
ATOM 1139 N N . GLN A 1 148 ? -18.633 1.468 5.768 1.00 53.53 148 GLN A N 1
ATOM 1140 C CA . GLN A 1 148 ? -17.872 2.690 6.031 1.00 53.53 148 GLN A CA 1
ATOM 1141 C C . GLN A 1 148 ? -18.052 3.165 7.483 1.00 53.53 148 GLN A C 1
ATOM 1143 O O . GLN A 1 148 ? -17.086 3.540 8.142 1.00 53.53 148 GLN A O 1
ATOM 1148 N N . GLN A 1 149 ? -19.270 3.063 8.029 1.00 57.09 149 GLN A N 1
ATOM 1149 C CA . GLN A 1 149 ? -19.525 3.310 9.448 1.00 57.09 149 GLN A CA 1
ATOM 1150 C C . GLN A 1 149 ? -18.717 2.332 10.310 1.00 57.09 149 GLN A C 1
ATOM 1152 O O . GLN A 1 149 ? -18.043 2.752 11.240 1.00 57.09 149 GLN A O 1
ATOM 1157 N N . ARG A 1 150 ? -18.713 1.034 9.967 1.00 54.94 150 ARG A N 1
ATOM 1158 C CA . ARG A 1 150 ? -17.961 -0.001 10.696 1.00 54.94 150 ARG A CA 1
ATOM 1159 C C . ARG A 1 150 ? -16.450 0.221 10.651 1.00 54.94 150 ARG A C 1
ATOM 1161 O O . ARG A 1 150 ? -15.794 -0.051 11.654 1.00 54.94 150 ARG A O 1
ATOM 1168 N N . SER A 1 151 ? -15.884 0.695 9.538 1.00 63.88 151 SER A N 1
ATOM 1169 C CA . SER A 1 151 ? -14.447 0.994 9.462 1.00 63.88 151 SER A CA 1
ATOM 1170 C C . SER A 1 151 ? -14.081 2.199 10.327 1.00 63.88 151 SER A C 1
ATOM 1172 O O . SER A 1 151 ? -13.107 2.127 11.074 1.00 63.88 151 SER A O 1
ATOM 1174 N N . ILE A 1 152 ? -14.906 3.252 10.313 1.00 67.19 152 ILE A N 1
ATOM 1175 C CA . ILE A 1 152 ? -14.735 4.429 11.176 1.00 67.19 152 ILE A CA 1
ATOM 1176 C C . ILE A 1 152 ? -14.870 4.033 12.651 1.00 67.19 152 ILE A C 1
ATOM 1178 O O . ILE A 1 152 ? -14.005 4.370 13.454 1.00 67.19 152 ILE A O 1
ATOM 1182 N N . THR A 1 153 ? -15.886 3.242 13.007 1.00 68.12 153 THR A N 1
ATOM 1183 C CA . THR A 1 153 ? -16.079 2.751 14.379 1.00 68.12 153 THR A CA 1
ATOM 1184 C C . THR A 1 153 ? -14.915 1.873 14.842 1.00 68.12 153 THR A C 1
ATOM 1186 O O . THR A 1 153 ? -14.478 2.001 15.981 1.00 68.12 153 THR A O 1
ATOM 1189 N N . ARG A 1 154 ? -14.358 1.012 13.976 1.00 70.12 154 ARG A N 1
ATOM 1190 C CA . ARG A 1 154 ? -13.167 0.207 14.312 1.00 70.12 154 ARG A CA 1
ATOM 1191 C C . ARG A 1 154 ? -11.921 1.068 14.508 1.00 70.12 154 ARG A C 1
ATOM 1193 O O . ARG A 1 154 ? -11.164 0.809 15.438 1.00 70.12 154 ARG A O 1
ATOM 1200 N N . ALA A 1 155 ? -11.715 2.077 13.663 1.00 63.69 155 ALA A N 1
ATOM 1201 C CA . ALA A 1 155 ? -10.606 3.013 13.818 1.00 63.69 155 ALA A CA 1
ATOM 1202 C C . ALA A 1 155 ? -10.727 3.793 15.138 1.00 63.69 155 ALA A C 1
ATOM 1204 O O . ALA A 1 155 ? -9.769 3.841 15.901 1.00 63.69 155 ALA A O 1
ATOM 1205 N N . GLN A 1 156 ? -11.924 4.294 15.460 1.00 73.75 156 GLN A N 1
ATOM 1206 C CA . GLN A 1 156 ? -12.211 4.987 16.721 1.00 73.75 156 GLN A CA 1
ATOM 1207 C C . GLN A 1 156 ? -12.011 4.086 17.947 1.00 73.75 156 GLN A C 1
ATOM 1209 O O . GLN A 1 156 ? -11.387 4.507 18.916 1.00 73.75 156 GLN A O 1
ATOM 1214 N N . ALA A 1 157 ? -12.479 2.835 17.898 1.00 82.12 157 ALA A N 1
ATOM 1215 C CA . ALA A 1 157 ? -12.270 1.875 18.980 1.00 82.12 157 ALA A CA 1
ATOM 1216 C C . ALA A 1 157 ? -10.778 1.593 19.213 1.00 82.12 157 ALA A C 1
ATOM 1218 O O . ALA A 1 157 ? -10.337 1.518 20.357 1.00 82.12 157 ALA A O 1
ATOM 1219 N N . ARG A 1 158 ? -9.988 1.494 18.135 1.00 78.56 158 ARG A N 1
ATOM 1220 C CA . ARG A 1 158 ? -8.537 1.312 18.235 1.00 78.56 158 ARG A CA 1
ATOM 1221 C C . ARG A 1 158 ? -7.844 2.540 18.827 1.00 78.56 158 ARG A C 1
ATOM 1223 O O . ARG A 1 158 ? -6.940 2.370 19.636 1.00 78.56 158 ARG A O 1
ATOM 1230 N N . THR A 1 159 ? -8.268 3.750 18.463 1.00 85.12 159 THR A N 1
ATOM 1231 C CA . THR A 1 159 ? -7.750 4.988 19.066 1.00 85.12 159 THR A CA 1
ATOM 1232 C C . THR A 1 159 ? -8.023 5.026 20.566 1.00 85.12 159 THR A C 1
ATOM 1234 O O . THR A 1 159 ? -7.087 5.211 21.335 1.00 85.12 159 THR A O 1
ATOM 1237 N N . LEU A 1 160 ? -9.260 4.747 20.989 1.00 87.44 160 LEU A N 1
ATOM 1238 C CA . LEU A 1 160 ? -9.618 4.701 22.410 1.00 87.44 160 LEU A CA 1
ATOM 1239 C C . LEU A 1 160 ? -8.814 3.642 23.175 1.00 87.44 160 LEU A C 1
ATOM 1241 O O . LEU A 1 160 ? -8.368 3.886 24.291 1.00 87.44 160 LEU A O 1
ATOM 1245 N N . GLN A 1 161 ? -8.597 2.469 22.575 1.00 87.88 161 GLN A N 1
ATOM 1246 C CA . GLN A 1 161 ? -7.792 1.416 23.193 1.00 87.88 161 GLN A CA 1
ATOM 1247 C C . GLN A 1 161 ? -6.335 1.856 23.400 1.00 87.88 161 GLN A C 1
ATOM 1249 O O . GLN A 1 161 ? -5.776 1.619 24.469 1.00 87.88 161 GLN A O 1
ATOM 1254 N N . LEU A 1 162 ? -5.742 2.523 22.405 1.00 89.19 162 LEU A N 1
ATOM 1255 C CA . LEU A 1 162 ? -4.381 3.054 22.503 1.00 89.19 162 LEU A CA 1
ATOM 1256 C C . LEU A 1 162 ? -4.278 4.177 23.543 1.00 89.19 162 LEU A C 1
ATOM 1258 O O . LEU A 1 162 ? -3.300 4.228 24.280 1.00 89.19 162 LEU A O 1
ATOM 1262 N N . GLU A 1 163 ? -5.283 5.049 23.648 1.00 90.00 163 GLU A N 1
ATOM 1263 C CA . GLU A 1 163 ? -5.321 6.101 24.673 1.00 90.00 163 GLU A CA 1
ATOM 1264 C C . GLU A 1 163 ? -5.355 5.517 26.093 1.00 90.00 163 GLU A C 1
ATOM 1266 O O . GLU A 1 163 ? -4.637 5.993 26.973 1.00 90.00 163 GLU A O 1
ATOM 1271 N N . VAL A 1 164 ? -6.130 4.449 26.312 1.00 94.56 164 VAL A N 1
ATOM 1272 C CA . VAL A 1 164 ? -6.168 3.739 27.602 1.00 94.56 164 VAL A CA 1
ATOM 1273 C C . VAL A 1 164 ? -4.820 3.089 27.922 1.00 94.56 164 VAL A C 1
ATOM 1275 O O . VAL A 1 164 ? -4.354 3.173 29.058 1.00 94.56 164 VAL A O 1
ATOM 1278 N N . GLU A 1 165 ? -4.176 2.463 26.935 1.00 92.19 165 GLU A N 1
ATOM 1279 C CA . GLU A 1 165 ? -2.862 1.834 27.113 1.00 92.19 165 GLU A CA 1
ATOM 1280 C C . GLU A 1 165 ? -1.780 2.867 27.464 1.00 92.19 165 GLU A C 1
ATOM 1282 O O . GLU A 1 165 ? -1.002 2.653 28.395 1.00 92.19 165 GLU A O 1
ATOM 1287 N N . VAL A 1 166 ? -1.781 4.024 26.792 1.00 95.69 166 VAL A N 1
ATOM 1288 C CA . VAL A 1 166 ? -0.870 5.138 27.099 1.00 95.69 166 VAL A CA 1
ATOM 1289 C C . VAL A 1 166 ? -1.084 5.648 28.525 1.00 95.69 166 VAL A C 1
ATOM 1291 O O . VAL A 1 166 ? -0.110 5.799 29.259 1.00 95.69 166 VAL A O 1
ATOM 1294 N N . GLN A 1 167 ? -2.332 5.841 28.960 1.00 92.81 167 GLN A N 1
ATOM 1295 C CA . GLN A 1 167 ? -2.618 6.277 30.332 1.00 92.81 167 GLN A CA 1
ATOM 1296 C C . GLN A 1 167 ? -2.146 5.269 31.388 1.00 92.81 167 GLN A C 1
ATOM 1298 O O . GLN A 1 167 ? -1.643 5.667 32.442 1.00 92.81 167 GLN A O 1
ATOM 1303 N N . ASP A 1 168 ? -2.297 3.966 31.135 1.00 95.19 168 ASP A N 1
ATOM 1304 C CA . ASP A 1 168 ? -1.806 2.932 32.053 1.00 95.19 168 ASP A CA 1
ATOM 1305 C C . ASP A 1 168 ? -0.273 2.944 32.134 1.00 95.19 168 ASP A C 1
ATOM 1307 O O . ASP A 1 168 ? 0.303 2.891 33.225 1.00 95.19 168 ASP A O 1
ATOM 1311 N N . MET A 1 169 ? 0.402 3.097 30.991 1.00 93.81 169 MET A N 1
ATOM 1312 C CA . MET A 1 169 ? 1.856 3.248 30.945 1.00 93.81 169 MET A CA 1
ATOM 1313 C C . MET A 1 169 ? 2.333 4.491 31.704 1.00 93.81 169 MET A C 1
ATOM 1315 O O . MET A 1 169 ? 3.294 4.399 32.472 1.00 93.81 169 MET A O 1
ATOM 1319 N N . GLU A 1 170 ? 1.662 5.631 31.539 1.00 94.75 170 GLU A N 1
ATOM 1320 C CA . GLU A 1 170 ? 1.990 6.872 32.247 1.00 94.75 170 GLU A CA 1
ATOM 1321 C C . GLU A 1 170 ? 1.849 6.714 33.765 1.00 94.75 170 GLU A C 1
ATOM 1323 O O . GLU A 1 170 ? 2.776 7.068 34.498 1.00 94.75 170 GLU A O 1
ATOM 1328 N N . ARG A 1 171 ? 0.767 6.084 34.246 1.00 94.00 171 ARG A N 1
ATOM 1329 C CA . ARG A 1 171 ? 0.588 5.799 35.683 1.00 94.00 171 ARG A CA 1
ATOM 1330 C C . ARG A 1 171 ? 1.677 4.892 36.239 1.00 94.00 171 ARG A C 1
ATOM 1332 O O . ARG A 1 171 ? 2.187 5.141 37.330 1.00 94.00 171 ARG A O 1
ATOM 1339 N N . ARG A 1 172 ? 2.053 3.837 35.507 1.00 92.31 172 ARG A N 1
ATOM 1340 C CA . ARG A 1 172 ? 3.142 2.936 35.926 1.00 92.31 172 ARG A CA 1
ATOM 1341 C C . ARG A 1 172 ? 4.467 3.684 36.025 1.00 92.31 172 ARG A C 1
ATOM 1343 O O . ARG A 1 172 ? 5.232 3.450 36.958 1.00 92.31 172 ARG A O 1
ATOM 1350 N N . LEU A 1 173 ? 4.730 4.584 35.081 1.00 92.31 173 LEU A N 1
ATOM 1351 C CA . LEU A 1 173 ? 5.951 5.378 35.052 1.00 92.31 173 LEU A CA 1
ATOM 1352 C C . LEU A 1 173 ? 5.991 6.400 36.198 1.00 92.31 173 LEU A C 1
ATOM 1354 O O . LEU A 1 173 ? 7.033 6.577 36.827 1.00 92.31 173 LEU A O 1
ATOM 1358 N N . GLU A 1 174 ? 4.860 7.031 36.511 1.00 91.44 174 GLU A N 1
ATOM 1359 C CA . GLU A 1 174 ? 4.711 7.921 37.664 1.00 91.44 174 GLU A CA 1
ATOM 1360 C C . GLU A 1 174 ? 4.897 7.173 38.991 1.00 91.44 174 GLU A C 1
ATOM 1362 O O . GLU A 1 174 ? 5.677 7.602 39.843 1.00 91.44 174 GLU A O 1
ATOM 1367 N N . PHE A 1 175 ? 4.277 6.000 39.138 1.00 91.69 175 PHE A N 1
ATOM 1368 C CA . PHE A 1 175 ? 4.452 5.154 40.317 1.00 91.69 175 PHE A CA 1
ATOM 1369 C C . PHE A 1 175 ? 5.910 4.710 40.495 1.00 91.69 175 PHE A C 1
ATOM 1371 O O . PHE A 1 175 ? 6.466 4.818 41.587 1.00 91.69 175 PHE A O 1
ATOM 1378 N N . ALA A 1 176 ? 6.567 4.270 39.418 1.00 88.38 176 ALA A N 1
ATOM 1379 C CA . ALA A 1 176 ? 7.979 3.900 39.452 1.00 88.38 176 ALA A CA 1
ATOM 1380 C C . ALA A 1 176 ? 8.870 5.085 39.861 1.00 88.38 176 ALA A C 1
ATOM 1382 O O . ALA A 1 176 ? 9.789 4.911 40.662 1.00 88.38 176 ALA A O 1
ATOM 1383 N N . ARG A 1 177 ? 8.578 6.300 39.370 1.00 85.31 177 ARG A N 1
ATOM 1384 C CA . ARG A 1 177 ? 9.278 7.528 39.785 1.00 85.31 177 ARG A CA 1
ATOM 1385 C C . ARG A 1 177 ? 9.088 7.829 41.269 1.00 85.31 177 ARG A C 1
ATOM 1387 O O . ARG A 1 177 ? 10.062 8.196 41.916 1.00 85.31 177 ARG A O 1
ATOM 1394 N N . LEU A 1 178 ? 7.886 7.649 41.815 1.00 87.44 178 LEU A N 1
ATOM 1395 C CA . LEU A 1 178 ? 7.626 7.833 43.247 1.00 87.44 178 LEU A CA 1
ATOM 1396 C C . LEU A 1 178 ? 8.397 6.816 44.095 1.00 87.44 178 LEU A C 1
ATOM 1398 O O . LEU A 1 178 ? 9.101 7.208 45.021 1.00 87.44 178 LEU A O 1
ATOM 1402 N N . VAL A 1 179 ? 8.328 5.526 43.759 1.00 85.38 179 VAL A N 1
ATOM 1403 C CA . VAL A 1 179 ? 9.018 4.463 44.512 1.00 85.38 179 VAL A CA 1
ATOM 1404 C C . VAL A 1 179 ? 10.537 4.650 44.481 1.00 85.38 179 VAL A C 1
ATOM 1406 O O . VAL A 1 179 ? 11.190 4.582 45.522 1.00 85.38 179 VAL A O 1
ATOM 1409 N N . LEU A 1 180 ? 11.106 4.939 43.308 1.00 82.06 180 LEU A N 1
ATOM 1410 C CA . LEU A 1 180 ? 12.550 5.143 43.157 1.00 82.06 180 LEU A CA 1
ATOM 1411 C C . LEU A 1 180 ? 13.017 6.488 43.735 1.00 82.06 180 LEU A C 1
ATOM 1413 O O . LEU A 1 180 ? 14.111 6.564 44.291 1.00 82.06 180 LEU A O 1
ATOM 1417 N N . GLY A 1 181 ? 12.189 7.534 43.657 1.00 68.88 181 GLY A N 1
ATOM 1418 C CA . GLY A 1 181 ? 12.456 8.839 44.266 1.00 68.88 181 GLY A CA 1
ATOM 1419 C C . GLY A 1 181 ? 12.425 8.805 45.796 1.00 68.88 181 GLY A C 1
ATOM 1420 O O . GLY A 1 181 ? 13.229 9.473 46.442 1.00 68.88 181 GLY A O 1
ATOM 1421 N N . LEU A 1 182 ? 11.569 7.968 46.391 1.00 58.09 182 LEU A N 1
ATOM 1422 C CA . LEU A 1 182 ? 11.520 7.751 47.841 1.00 58.09 182 LEU A CA 1
ATOM 1423 C C . LEU A 1 182 ? 12.745 6.979 48.368 1.00 58.09 182 LEU A C 1
ATOM 1425 O O . LEU A 1 182 ? 13.156 7.208 49.503 1.00 58.09 182 LEU A O 1
ATOM 1429 N N . SER A 1 183 ? 13.389 6.131 47.554 1.00 55.03 183 SER A N 1
ATOM 1430 C CA . SER A 1 183 ? 14.644 5.454 47.935 1.00 55.03 183 SER A CA 1
ATOM 1431 C C . SER A 1 183 ? 15.879 6.366 47.958 1.00 55.03 183 SER A C 1
ATOM 1433 O O . SER A 1 183 ? 16.883 6.000 48.567 1.00 55.03 183 SER A O 1
ATOM 1435 N N . ALA A 1 184 ? 15.835 7.547 47.331 1.00 55.03 184 ALA A N 1
ATOM 1436 C CA . ALA A 1 184 ? 16.970 8.475 47.316 1.00 55.03 184 ALA A CA 1
ATOM 1437 C C . ALA A 1 184 ? 17.065 9.359 48.578 1.00 55.03 184 ALA A C 1
ATOM 1439 O O . ALA A 1 184 ? 18.144 9.859 48.880 1.00 55.03 184 ALA A O 1
ATOM 1440 N N . ASN A 1 185 ? 15.974 9.512 49.341 1.00 55.97 185 ASN A N 1
ATOM 1441 C CA . ASN A 1 185 ? 15.897 10.427 50.491 1.00 55.97 185 ASN A CA 1
ATOM 1442 C C . ASN A 1 185 ? 16.005 9.752 51.874 1.00 55.97 185 ASN A C 1
ATOM 1444 O O . ASN A 1 185 ? 15.897 10.436 52.886 1.00 55.97 185 ASN A O 1
ATOM 1448 N N . SER A 1 186 ? 16.240 8.437 51.957 1.00 54.25 186 SER A N 1
ATOM 1449 C CA . SER A 1 186 ? 16.332 7.699 53.232 1.00 54.25 186 SER A CA 1
ATOM 1450 C C . SER A 1 186 ? 17.769 7.348 53.664 1.00 54.25 186 SER A C 1
ATOM 1452 O O . SER A 1 186 ? 17.970 6.392 54.411 1.00 54.25 186 SER A O 1
ATOM 1454 N N . ARG A 1 187 ? 18.783 8.078 53.177 1.00 55.25 187 ARG A N 1
ATOM 1455 C CA . ARG A 1 187 ? 20.184 7.995 53.645 1.00 55.25 187 ARG A CA 1
ATOM 1456 C C . ARG A 1 187 ? 20.661 9.357 54.163 1.00 55.25 187 ARG A C 1
ATOM 1458 O O . ARG A 1 187 ? 21.557 9.959 53.577 1.00 55.25 187 ARG A O 1
ATOM 1465 N N . GLY A 1 188 ? 20.029 9.834 55.230 1.00 50.47 188 GLY A N 1
ATOM 1466 C CA . GLY A 1 188 ? 20.451 10.990 56.022 1.00 50.47 188 GLY A CA 1
ATOM 1467 C C . GLY A 1 188 ? 20.314 10.664 57.495 1.00 50.47 188 GLY A C 1
ATOM 1468 O O . GLY A 1 188 ? 19.242 10.122 57.843 1.00 50.47 188 GLY A O 1
#

Foldseek 3Di:
DQQPDDDWDWDPDADDPLWAWWKAKAFQDVHWGAHLPNRPDTADAQIKIFWDADPPPNIFDKTFNDPVVNLVCCVPPRDPPRPRVLGFMWMFTKTFAEPDSPDAFDDDDRITGGRMIHTHDIGHDDPVSCVVPPDPPDDPDPVVVVSVVVRVVVVVVVVVVVVVVVVVVVVVVVVVCVVVVVVVPPPD